Protein AF-A0A9D8HXZ3-F1 (afdb_monomer)

Radius of gyration: 21.71 Å; Cα contacts (8 Å, |Δi|>4): 459; chains: 1; bounding box: 51×59×45 Å

pLDDT: mean 90.47, std 12.59, range [34.34, 98.69]

Secondary structure (DSSP, 8-state):
----GGGTT-EEEETTTEEEEEEEEETTEEEEE-GGGTTSTT-SEEEEETT-TTEEE-S----TTTTTS--SS----------GGG-S--HHHHHHHHHHH-TTGGG-TTTS-HHHHHHHHHHHHHHHHHTTTHHHHHHHTT-HHHHHHHHHHHHHH-SSS-HHHHHHHHHHHTT--HHHHHHHHHHHHHHHS-SHHHHHHHHHHHHTS-GGGS---SHHHHHHHHHHH-TTT-----HHHHHHHHHHTT------SS--HHHHHHHHHHHHHHHHHHGGGT--SHHHHHHHHHHGGG--

Nearest PDB structures (foldseek):
  7egt-assembly2_B  TM=9.170E-01  e=1.028E-01  Thermus thermophilus
  6xz3-assembly1_A-2  TM=2.805E-01  e=7.129E+00  Homo sapiens
  6m97-assembly1_A  TM=2.750E-01  e=7.490E+00  Salmo salar

Mean predicted aligned error: 12.03 Å

Structure (mmCIF, N/CA/C/O backbone):
data_AF-A0A9D8HXZ3-F1
#
_entry.id   AF-A0A9D8HXZ3-F1
#
loop_
_atom_site.group_PDB
_atom_site.id
_atom_site.type_symbol
_atom_site.label_atom_id
_atom_site.label_alt_id
_atom_site.label_comp_id
_atom_site.label_asym_id
_atom_site.label_entity_id
_atom_site.label_seq_id
_atom_site.pdbx_PDB_ins_code
_atom_site.Cartn_x
_atom_site.Cartn_y
_atom_site.Cartn_z
_atom_site.occupancy
_atom_site.B_iso_or_equiv
_atom_site.auth_seq_id
_atom_site.auth_comp_id
_atom_site.auth_asym_id
_atom_site.auth_atom_id
_atom_site.pdbx_PDB_model_num
ATOM 1 N N . MET A 1 1 ? -28.459 20.705 16.496 1.00 85.94 1 MET A N 1
ATOM 2 C CA . MET A 1 1 ? -28.605 21.466 15.231 1.00 85.94 1 MET A CA 1
ATOM 3 C C . MET A 1 1 ? -28.376 20.494 14.087 1.00 85.94 1 MET A C 1
ATOM 5 O O . MET A 1 1 ? -27.678 19.524 14.327 1.00 85.94 1 MET A O 1
ATOM 9 N N . VAL A 1 2 ? -28.922 20.735 12.892 1.00 91.38 2 VAL A N 1
ATOM 10 C CA . VAL A 1 2 ? -28.517 20.015 11.672 1.00 91.38 2 VAL A CA 1
ATOM 11 C C . VAL A 1 2 ? -27.966 21.040 10.684 1.00 91.38 2 VAL A C 1
ATOM 13 O O . VAL A 1 2 ? -28.619 22.056 10.443 1.00 91.38 2 VAL A O 1
ATOM 16 N N . LEU A 1 3 ? -26.757 20.808 10.179 1.00 91.06 3 LEU A N 1
ATOM 17 C CA . LEU A 1 3 ? -26.154 21.584 9.098 1.00 91.06 3 LEU A CA 1
ATOM 18 C C . LEU A 1 3 ? -26.675 21.084 7.745 1.00 91.06 3 LEU A C 1
ATOM 20 O O . LEU A 1 3 ? -26.818 19.886 7.526 1.00 91.06 3 LEU A O 1
ATOM 24 N N . THR A 1 4 ? -26.951 22.009 6.834 1.00 90.94 4 THR A N 1
ATOM 25 C CA . THR A 1 4 ? -27.467 21.744 5.483 1.00 90.94 4 THR A CA 1
ATOM 26 C C . THR A 1 4 ? -26.497 22.289 4.432 1.00 90.94 4 THR A C 1
ATOM 28 O O . THR A 1 4 ? -25.708 23.165 4.764 1.00 90.94 4 THR A O 1
ATOM 31 N N . PRO A 1 5 ? -26.544 21.880 3.151 1.00 86.75 5 PRO A N 1
ATOM 32 C CA . PRO A 1 5 ? -25.645 22.426 2.123 1.00 86.75 5 PRO A CA 1
ATOM 33 C C . PRO A 1 5 ? -25.636 23.965 2.000 1.00 86.75 5 PRO A C 1
ATOM 35 O O . PRO A 1 5 ? -24.627 24.536 1.595 1.00 86.75 5 PRO A O 1
ATOM 38 N N . ASN A 1 6 ? -26.715 24.644 2.410 1.00 90.50 6 ASN A N 1
ATOM 39 C CA . ASN A 1 6 ? -26.807 26.110 2.461 1.00 90.50 6 ASN A CA 1
ATOM 40 C C . ASN A 1 6 ? -26.013 26.745 3.622 1.00 90.50 6 ASN A C 1
ATOM 42 O O . ASN A 1 6 ? -25.845 27.959 3.654 1.00 90.50 6 ASN A O 1
ATOM 46 N N . ASP A 1 7 ? -25.538 25.940 4.574 1.00 92.81 7 ASP A N 1
ATOM 47 C CA . ASP A 1 7 ? -24.720 26.356 5.715 1.00 92.81 7 ASP A CA 1
ATOM 48 C C . ASP A 1 7 ? -23.210 26.312 5.412 1.00 92.81 7 ASP A C 1
ATOM 50 O O . ASP A 1 7 ? -22.389 26.547 6.297 1.00 92.81 7 ASP A O 1
ATOM 54 N N . VAL A 1 8 ? -22.799 26.025 4.173 1.00 92.50 8 VAL A N 1
ATOM 55 C CA . VAL A 1 8 ? -21.390 26.149 3.778 1.00 92.50 8 VAL A CA 1
ATOM 56 C C . VAL A 1 8 ? -20.947 27.613 3.885 1.00 92.50 8 VAL A C 1
ATOM 58 O O . VAL A 1 8 ? -21.572 28.518 3.342 1.00 92.50 8 VAL A O 1
ATOM 61 N N . GLY A 1 9 ? -19.844 27.836 4.595 1.00 90.81 9 GLY A N 1
ATOM 62 C CA . GLY A 1 9 ? -19.257 29.143 4.870 1.00 90.81 9 GLY A CA 1
ATOM 63 C C . GLY A 1 9 ? -19.718 29.826 6.155 1.00 90.81 9 GLY A C 1
ATOM 64 O O . GLY A 1 9 ? -19.074 30.800 6.542 1.00 90.81 9 GLY A O 1
ATOM 65 N N . ILE A 1 10 ? -20.747 29.318 6.848 1.00 95.75 10 ILE A N 1
ATOM 66 C CA . ILE A 1 10 ? -21.180 29.904 8.127 1.00 95.75 10 ILE A CA 1
ATOM 67 C C . ILE A 1 10 ? -20.175 29.620 9.247 1.00 95.75 10 ILE A C 1
ATOM 69 O O . ILE A 1 10 ? -19.439 28.626 9.223 1.00 95.75 10 ILE A O 1
ATOM 73 N N . LEU A 1 11 ? -20.206 30.462 10.279 1.00 97.12 11 LEU A N 1
ATOM 74 C CA . LEU A 1 11 ? -19.475 30.252 11.521 1.00 97.12 11 LEU A CA 1
ATOM 75 C C . LEU A 1 11 ? -20.323 29.455 12.523 1.00 97.12 11 LEU A C 1
ATOM 77 O O . LEU A 1 11 ? -21.501 29.744 12.762 1.00 97.12 11 LEU A O 1
ATOM 81 N N . VAL A 1 12 ? -19.706 28.450 13.134 1.00 97.06 12 VAL A N 1
ATOM 82 C CA . VAL A 1 12 ? -20.270 27.591 14.181 1.00 97.06 12 VAL A CA 1
ATOM 83 C C . VAL A 1 12 ? -19.409 27.663 15.434 1.00 97.06 12 VAL A C 1
ATOM 85 O O . VAL A 1 12 ? -18.212 27.920 15.348 1.00 97.06 12 VAL A O 1
ATOM 88 N N . GLU A 1 13 ? -19.996 27.400 16.595 1.00 97.00 13 GLU A N 1
ATOM 89 C CA . GLU A 1 13 ? -19.258 27.200 17.843 1.00 97.00 13 GLU A CA 1
ATOM 90 C C . GLU A 1 13 ? -19.233 25.706 18.186 1.00 97.00 13 GLU A C 1
ATOM 92 O O . GLU A 1 13 ? -20.262 25.028 18.126 1.00 97.00 13 GLU A O 1
ATOM 97 N N . HIS A 1 14 ? -18.061 25.194 18.565 1.00 96.19 14 HIS A N 1
ATOM 98 C CA . HIS A 1 14 ? -17.887 23.869 19.151 1.00 96.19 14 HIS A CA 1
ATOM 99 C C . HIS A 1 14 ? -17.539 23.991 20.634 1.00 96.19 14 HIS A C 1
ATOM 101 O O . HIS A 1 14 ? -16.634 24.735 21.011 1.00 96.19 14 HIS A O 1
ATOM 107 N N . THR A 1 15 ? -18.153 23.156 21.475 1.00 93.75 15 THR A N 1
ATOM 108 C CA . THR A 1 15 ? -17.953 23.101 22.944 1.00 93.75 15 THR A CA 1
ATOM 109 C C . THR A 1 15 ? -16.510 22.898 23.447 1.00 93.75 15 THR A C 1
ATOM 111 O O . THR A 1 15 ? -16.279 22.934 24.651 1.00 93.75 15 THR A O 1
ATOM 114 N N . VAL A 1 16 ? -15.539 22.662 22.556 1.00 92.88 16 VAL A N 1
ATOM 115 C CA . VAL A 1 16 ? -14.134 22.352 22.887 1.00 92.88 16 VAL A CA 1
ATOM 116 C C . VAL A 1 16 ? -13.189 23.098 21.946 1.00 92.88 16 VAL A C 1
ATOM 118 O O . VAL A 1 16 ? -12.257 23.759 22.395 1.00 92.88 16 VAL A O 1
ATOM 121 N N . TRP A 1 17 ? -13.445 23.031 20.636 1.00 92.88 17 TRP A N 1
ATOM 122 C CA . TRP A 1 17 ? -12.603 23.651 19.602 1.00 92.88 17 TRP A CA 1
ATOM 123 C C . TRP A 1 17 ? -12.996 25.096 19.264 1.00 92.88 17 TRP A C 1
ATOM 125 O O . TRP A 1 17 ? -12.474 25.667 18.311 1.00 92.88 17 TRP A O 1
ATOM 135 N N . LYS A 1 18 ? -13.877 25.702 20.074 1.00 94.06 18 LYS A N 1
ATOM 136 C CA . LYS A 1 18 ? -14.353 27.084 19.926 1.00 94.06 18 LYS A CA 1
ATOM 137 C C . LYS A 1 18 ? -14.964 27.309 18.535 1.00 94.06 18 LYS A C 1
ATOM 139 O O . LYS A 1 18 ? -15.555 26.390 17.963 1.00 94.06 18 LYS A O 1
ATOM 144 N N . ARG A 1 19 ? -14.849 28.528 18.011 1.00 96.50 19 ARG A N 1
ATOM 145 C CA . ARG A 1 19 ? -15.381 28.915 16.711 1.00 96.50 19 ARG A CA 1
ATOM 146 C C . ARG A 1 19 ? -14.683 28.192 15.566 1.00 96.50 19 ARG A C 1
ATOM 148 O O . ARG A 1 19 ? -13.460 28.058 15.551 1.00 96.50 19 ARG A O 1
ATOM 155 N N . GLY A 1 20 ? -15.466 27.793 14.573 1.00 96.19 20 GLY A N 1
ATOM 156 C CA . GLY A 1 20 ? -14.966 27.311 13.297 1.00 96.19 20 GLY A CA 1
ATOM 157 C C . GLY A 1 20 ? -15.862 27.710 12.131 1.00 96.19 20 GLY A C 1
ATOM 158 O O . GLY A 1 20 ? -17.006 28.113 12.328 1.00 96.19 20 GLY A O 1
ATOM 159 N N . LYS A 1 21 ? -15.340 27.592 10.910 1.00 97.06 21 LYS A N 1
ATOM 160 C CA . LYS A 1 21 ? -16.069 27.855 9.661 1.00 97.06 21 LYS A CA 1
ATOM 161 C C . LYS A 1 21 ? -16.411 26.549 8.967 1.00 97.06 21 LYS A C 1
ATOM 163 O O . LYS A 1 21 ? -15.539 25.696 8.795 1.00 97.06 21 LYS A O 1
ATOM 168 N N . VAL A 1 22 ? -17.664 26.391 8.557 1.00 95.62 22 VAL A N 1
ATOM 169 C CA . VAL A 1 22 ? -18.101 25.252 7.745 1.00 95.62 22 VAL A CA 1
ATOM 170 C C . VAL A 1 22 ? -17.483 25.384 6.352 1.00 95.62 22 VAL A C 1
ATOM 172 O O . VAL A 1 22 ? -17.720 26.366 5.657 1.00 95.62 22 VAL A O 1
ATOM 175 N N . ILE A 1 23 ? -16.677 24.408 5.943 1.00 93.81 23 ILE A N 1
ATOM 176 C CA . ILE A 1 23 ? -15.948 24.425 4.666 1.00 93.81 23 ILE A CA 1
ATOM 177 C C . ILE A 1 23 ? -16.730 23.688 3.587 1.00 93.81 23 ILE A C 1
ATOM 179 O O . ILE A 1 23 ? -16.860 24.178 2.471 1.00 93.81 23 ILE A O 1
ATOM 183 N N . GLU A 1 24 ? -17.269 22.522 3.927 1.00 92.31 24 GLU A N 1
ATOM 184 C CA . GLU A 1 24 ? -17.958 21.631 2.999 1.00 92.31 24 GLU A CA 1
ATOM 185 C C . GLU A 1 24 ? -18.975 20.784 3.771 1.00 92.31 24 GLU A C 1
ATOM 187 O O . GLU A 1 24 ? -18.722 20.412 4.919 1.00 92.31 24 GLU A O 1
ATOM 192 N N . ILE A 1 25 ? -20.115 20.467 3.154 1.00 88.50 25 ILE A N 1
ATOM 193 C CA . ILE A 1 25 ? -21.109 19.537 3.703 1.00 88.50 25 ILE A CA 1
ATOM 194 C C . ILE A 1 25 ? -21.394 18.461 2.657 1.00 88.50 25 ILE A C 1
ATOM 196 O O . ILE A 1 25 ? -21.894 18.741 1.570 1.00 88.50 25 ILE A O 1
ATOM 200 N N . LEU A 1 26 ? -21.073 17.222 3.019 1.00 80.81 26 LEU A N 1
ATOM 201 C CA . LEU A 1 26 ? -21.335 15.998 2.273 1.00 80.81 26 LEU A CA 1
ATOM 202 C C . LEU A 1 26 ? -22.051 15.044 3.231 1.00 80.81 26 LEU A C 1
ATOM 204 O O . LEU A 1 26 ? -21.405 14.312 3.989 1.00 80.81 26 LEU A O 1
ATOM 208 N N . SER A 1 27 ? -23.386 15.104 3.231 1.00 79.38 27 SER A N 1
ATOM 209 C CA . SER A 1 27 ? -24.233 14.382 4.189 1.00 79.38 27 SER A CA 1
ATOM 210 C C . SER A 1 27 ? -23.843 12.895 4.291 1.00 79.38 27 SER A C 1
ATOM 212 O O . SER A 1 27 ? -23.619 12.245 3.262 1.00 79.38 27 SER A O 1
ATOM 214 N N . PRO A 1 28 ? -23.697 12.341 5.513 1.00 88.81 28 PRO A N 1
ATOM 215 C CA . PRO A 1 28 ? -24.114 12.910 6.802 1.00 88.81 28 PRO A CA 1
ATOM 216 C C . PRO A 1 28 ? -23.032 13.738 7.532 1.00 88.81 28 PRO A C 1
ATOM 218 O O . PRO A 1 28 ? -23.060 13.830 8.761 1.00 88.81 28 PRO A O 1
ATOM 221 N N . TYR A 1 29 ? -22.035 14.293 6.829 1.00 91.69 29 TYR A N 1
ATOM 222 C CA . TYR A 1 29 ? -20.876 14.954 7.439 1.00 91.69 29 TYR A CA 1
ATOM 223 C C . TYR A 1 29 ? -20.636 16.392 6.961 1.00 91.69 29 TYR A C 1
ATOM 225 O O . TYR A 1 29 ? -20.811 16.726 5.793 1.00 91.69 29 TYR A O 1
ATOM 233 N N . ALA A 1 30 ? -20.107 17.215 7.866 1.00 92.81 30 ALA A N 1
ATOM 234 C CA . ALA A 1 30 ? -19.544 18.530 7.595 1.00 92.81 30 ALA A CA 1
ATOM 235 C C . ALA A 1 30 ? -18.024 18.522 7.837 1.00 92.81 30 ALA A C 1
ATOM 237 O O . ALA A 1 30 ? -17.548 17.974 8.835 1.00 92.81 30 ALA A O 1
ATOM 238 N N . ILE A 1 31 ? -17.256 19.159 6.953 1.00 93.62 31 ILE A N 1
ATOM 239 C CA . ILE A 1 31 ? -15.855 19.522 7.190 1.00 93.62 31 ILE A CA 1
ATOM 240 C C . ILE A 1 31 ? -15.834 20.956 7.712 1.00 93.62 31 ILE A C 1
ATOM 242 O O . ILE A 1 31 ? -16.353 21.864 7.066 1.00 93.62 31 ILE A O 1
ATOM 246 N N . ILE A 1 32 ? -15.236 21.163 8.883 1.00 94.88 32 ILE A N 1
ATOM 247 C CA . ILE A 1 32 ? -15.244 22.445 9.597 1.00 94.88 32 ILE A CA 1
ATOM 248 C C . ILE A 1 32 ? -13.808 22.809 9.986 1.00 94.88 32 ILE A C 1
ATOM 250 O O . ILE A 1 32 ? -13.076 21.969 10.510 1.00 94.88 32 ILE A O 1
ATOM 254 N N . HIS A 1 33 ? -13.388 24.042 9.704 1.00 94.12 33 HIS A N 1
ATOM 255 C CA . HIS A 1 33 ? -12.072 24.580 10.057 1.00 94.12 33 HIS A CA 1
ATOM 256 C C . HIS A 1 33 ? -12.137 25.285 11.414 1.00 94.12 33 HIS A C 1
ATOM 258 O O . HIS A 1 33 ? -12.881 26.249 11.551 1.00 94.12 33 HIS A O 1
ATOM 264 N N . PHE A 1 34 ? -11.319 24.861 12.378 1.00 94.81 34 PHE A N 1
ATOM 265 C CA . PHE A 1 34 ? -11.190 25.463 13.708 1.00 94.81 34 PHE A CA 1
ATOM 266 C C . PHE A 1 34 ? -9.777 26.048 13.892 1.00 94.81 34 PHE A C 1
ATOM 268 O O . PHE A 1 34 ? -8.813 25.274 13.930 1.00 94.81 34 PHE A O 1
ATOM 275 N N . PRO A 1 35 ? -9.606 27.373 14.063 1.00 91.81 35 PRO A N 1
ATOM 276 C CA . PRO A 1 35 ? -8.279 27.978 14.200 1.00 91.81 35 PRO A CA 1
ATOM 277 C C . PRO A 1 35 ? -7.544 27.516 15.462 1.00 91.81 35 PRO A C 1
ATOM 279 O O . PRO A 1 35 ? -6.329 27.321 15.449 1.00 91.81 35 PRO A O 1
ATOM 282 N N . SER A 1 36 ? -8.279 27.174 16.530 1.00 91.88 36 SER A N 1
ATOM 283 C CA . SER A 1 36 ? -7.697 26.585 17.747 1.00 91.88 36 SER A CA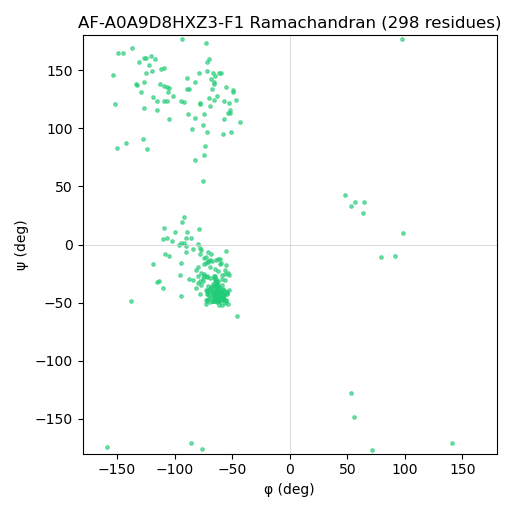 1
ATOM 284 C C . SER A 1 36 ? -6.987 25.242 17.509 1.00 91.88 36 SER A C 1
ATOM 286 O O . SER A 1 36 ? -6.307 24.744 18.404 1.00 91.88 36 SER A O 1
ATOM 288 N N . LEU A 1 37 ? -7.182 24.623 16.340 1.00 89.19 37 LEU A N 1
ATOM 289 C CA . LEU A 1 37 ? -6.568 23.364 15.927 1.00 89.19 37 LEU A CA 1
ATOM 290 C C . LEU A 1 37 ? -5.470 23.557 14.866 1.00 89.19 37 LEU A C 1
ATOM 292 O O . LEU A 1 37 ? -4.925 22.556 14.397 1.00 89.19 37 LEU A O 1
ATOM 296 N N . ALA A 1 38 ? -5.105 24.797 14.512 1.00 83.69 38 ALA A N 1
ATOM 297 C CA . ALA A 1 38 ? -4.065 25.102 13.521 1.00 83.69 38 ALA A CA 1
ATOM 298 C C . ALA A 1 38 ? -2.723 24.418 13.838 1.00 83.69 38 ALA A C 1
ATOM 300 O O . ALA A 1 38 ? -2.123 23.803 12.961 1.00 83.69 38 ALA A O 1
ATOM 301 N N . ASN A 1 39 ? -2.318 24.428 15.113 1.00 79.94 39 ASN A N 1
ATOM 302 C CA . ASN A 1 39 ? -1.104 23.764 15.604 1.00 79.94 39 ASN A CA 1
ATOM 303 C C . ASN A 1 39 ? -1.310 22.277 15.963 1.00 79.94 39 ASN A C 1
ATOM 305 O O . ASN A 1 39 ? -0.410 21.644 16.515 1.00 79.94 39 ASN A O 1
ATOM 309 N N . SER A 1 40 ? -2.490 21.700 15.705 1.00 81.06 40 SER A N 1
ATOM 310 C CA . SER A 1 40 ? -2.730 20.278 15.973 1.00 81.06 40 SER A CA 1
ATOM 311 C C . SER A 1 40 ? -2.111 19.400 14.871 1.00 81.06 40 SER A C 1
ATOM 313 O O . SER A 1 40 ? -2.138 19.791 13.704 1.00 81.06 40 SER A O 1
ATOM 315 N N . PRO A 1 41 ? -1.625 18.177 15.173 1.00 56.81 41 PRO A N 1
ATOM 316 C CA . PRO A 1 41 ? -1.014 17.293 14.166 1.00 56.81 41 PRO A CA 1
ATOM 317 C C . PRO A 1 41 ? -1.930 16.896 12.995 1.00 56.81 41 PRO A C 1
ATOM 319 O O . PRO A 1 41 ? -1.455 16.402 11.977 1.00 56.81 41 PRO A O 1
ATOM 322 N N . GLN A 1 42 ? -3.244 17.086 13.141 1.00 54.31 42 GLN A N 1
ATOM 323 C CA . GLN A 1 42 ? -4.259 16.814 12.116 1.00 54.31 42 GLN A CA 1
ATOM 324 C C . GLN A 1 42 ? -4.616 18.068 11.288 1.00 54.31 42 GLN A C 1
ATOM 326 O O . GLN A 1 42 ? -5.483 18.004 10.419 1.00 54.31 42 GLN A O 1
ATOM 331 N N . GLY A 1 43 ? -3.975 19.212 11.556 1.00 81.50 43 GLY A N 1
ATOM 332 C CA . GLY A 1 43 ? -4.336 20.518 11.003 1.00 81.50 43 GLY A CA 1
ATOM 333 C C . GLY A 1 43 ? -5.639 21.086 11.589 1.00 81.50 43 GLY A C 1
ATOM 334 O O . GLY A 1 43 ? -6.242 20.474 12.476 1.00 81.50 43 GLY A O 1
ATOM 335 N N . PRO A 1 44 ? -6.107 22.249 11.105 1.00 91.00 44 PRO A N 1
ATOM 336 C CA . PRO A 1 44 ? -7.264 22.944 11.675 1.00 91.00 44 PRO A CA 1
ATOM 337 C C . PRO A 1 44 ? -8.628 22.313 11.343 1.00 91.00 44 PRO A C 1
ATOM 339 O O . PRO A 1 44 ? -9.621 22.624 11.994 1.00 91.00 44 PRO A O 1
ATOM 342 N N . GLN A 1 45 ? -8.719 21.441 10.334 1.00 92.75 45 GLN A N 1
ATOM 343 C CA . GLN A 1 45 ? -10.000 20.906 9.856 1.00 92.75 45 GLN A CA 1
ATOM 344 C C . GLN A 1 45 ? -10.437 19.632 10.592 1.00 92.75 45 GLN A C 1
ATOM 346 O O . GLN A 1 45 ? -9.620 18.768 10.917 1.00 92.75 45 GLN A O 1
ATOM 351 N N . ARG A 1 46 ? -11.743 19.479 10.828 1.00 92.19 46 ARG A N 1
ATOM 352 C CA . ARG A 1 46 ? -12.364 18.270 11.394 1.00 92.19 46 ARG A CA 1
ATOM 353 C C . ARG A 1 46 ? -13.597 17.870 10.586 1.00 92.19 46 ARG A C 1
ATOM 355 O O . ARG A 1 46 ? -14.403 18.724 10.232 1.00 92.19 46 ARG A O 1
ATOM 362 N N . LYS A 1 47 ? -13.741 16.566 10.326 1.00 93.50 47 LYS A N 1
ATOM 363 C CA . LYS A 1 47 ? -14.958 15.949 9.777 1.00 93.50 47 LYS A CA 1
ATOM 364 C C . LYS A 1 47 ? -15.863 15.578 10.953 1.00 93.50 47 LYS A C 1
ATOM 366 O O . LYS A 1 47 ? -15.508 14.707 11.743 1.00 93.50 47 LYS A O 1
ATOM 371 N N . LEU A 1 48 ? -17.002 16.246 11.077 1.00 90.94 48 LEU A N 1
ATOM 372 C CA . LEU A 1 48 ? -18.031 15.992 12.090 1.00 90.94 48 LEU A CA 1
ATOM 373 C C . LEU A 1 48 ? -19.324 15.556 11.407 1.00 90.94 48 LEU A C 1
ATOM 375 O O . LEU A 1 48 ? -19.502 15.815 10.219 1.00 90.94 48 LEU A O 1
ATOM 379 N N . ARG A 1 49 ? -20.234 14.892 12.127 1.00 92.75 49 ARG A N 1
ATOM 380 C CA . ARG A 1 49 ? -21.588 14.683 11.595 1.00 92.75 49 ARG A CA 1
ATOM 381 C C . ARG A 1 49 ? -22.313 16.025 11.481 1.00 92.75 49 ARG A C 1
ATOM 383 O O . ARG A 1 49 ? -22.106 16.910 12.308 1.00 92.75 49 ARG A O 1
ATOM 390 N N . GLU A 1 50 ? -23.179 16.162 10.487 1.00 92.56 50 GLU A N 1
ATOM 391 C CA . GLU A 1 50 ? -23.979 17.377 10.283 1.00 92.56 50 GLU A CA 1
ATOM 392 C C . GLU A 1 50 ? -24.982 17.641 11.421 1.00 92.56 50 GLU A C 1
ATOM 394 O O . GLU A 1 50 ? -25.379 18.784 11.637 1.00 92.56 50 GLU A O 1
ATOM 399 N N . ASP A 1 51 ? -25.327 16.605 12.192 1.00 92.88 51 ASP A N 1
ATOM 400 C CA . ASP A 1 51 ? -26.190 16.636 13.378 1.00 92.88 51 ASP A CA 1
ATOM 401 C C . ASP A 1 51 ? -25.427 16.647 14.724 1.00 92.88 51 ASP A C 1
ATOM 403 O O . ASP A 1 51 ? -26.033 16.459 15.783 1.00 92.88 51 ASP A O 1
ATOM 407 N N . ALA A 1 52 ? -24.103 16.856 14.710 1.00 91.69 52 ALA A N 1
ATOM 408 C CA . ALA A 1 52 ? -23.256 16.708 15.895 1.00 91.69 52 ALA A CA 1
ATOM 409 C C . ALA A 1 52 ? -23.713 17.613 17.069 1.00 91.69 52 ALA A C 1
ATOM 411 O O . ALA A 1 52 ? -23.766 18.839 16.923 1.00 91.69 52 AL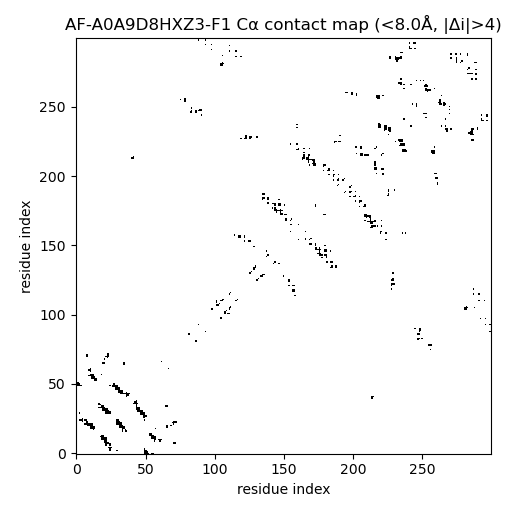A A O 1
ATOM 412 N N . PRO A 1 53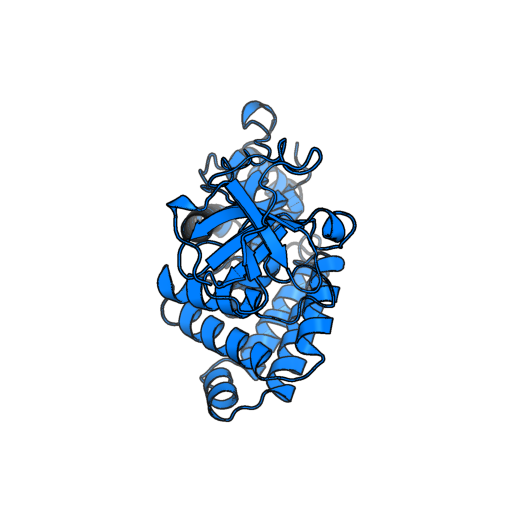 ? -24.002 17.052 18.264 1.00 92.69 53 PRO A N 1
ATOM 413 C CA . PRO A 1 53 ? -24.586 17.802 19.382 1.00 92.69 53 PRO A CA 1
ATOM 414 C C . PRO A 1 53 ? -23.627 18.824 20.006 1.00 92.69 53 PRO A C 1
ATOM 416 O O . PRO A 1 53 ? -24.059 19.681 20.771 1.00 92.69 53 PRO A O 1
ATOM 419 N N . GLN A 1 54 ? -22.332 18.753 19.685 1.00 93.75 54 GLN A N 1
ATOM 420 C CA . GLN A 1 54 ? -21.319 19.711 20.124 1.00 93.75 54 GLN A CA 1
ATOM 421 C C . GLN A 1 54 ? -21.336 21.024 19.323 1.00 93.75 54 GLN A C 1
ATOM 423 O O . GLN A 1 54 ? -20.600 21.937 19.695 1.00 93.75 54 GLN A O 1
ATOM 428 N N . LEU A 1 55 ? -22.123 21.114 18.238 1.00 95.06 55 LEU A N 1
ATOM 429 C CA . LEU A 1 55 ? -22.164 22.256 17.321 1.00 95.06 55 LEU A CA 1
ATOM 430 C C . LEU A 1 55 ? -23.432 23.110 17.473 1.00 95.06 55 LEU A C 1
ATOM 432 O O . LEU A 1 55 ? -24.562 22.610 17.446 1.00 95.06 55 LEU A O 1
ATOM 436 N N . THR A 1 56 ? -23.241 24.427 17.486 1.00 96.19 56 THR A N 1
ATOM 437 C CA . THR A 1 56 ? -24.298 25.444 17.339 1.00 96.19 56 THR A CA 1
ATOM 438 C C . THR A 1 56 ? -23.897 26.480 16.281 1.00 96.19 56 THR A C 1
ATOM 440 O O . THR A 1 56 ? -22.709 26.645 16.004 1.00 96.19 56 THR A O 1
ATOM 443 N N . LYS A 1 57 ? -24.853 27.191 15.657 1.00 94.94 57 LYS A N 1
ATOM 444 C CA . LYS A 1 57 ? -24.507 28.357 14.815 1.00 94.94 57 LYS A CA 1
ATOM 445 C C . LYS A 1 57 ? -23.958 29.449 15.726 1.00 94.94 57 LYS A C 1
ATOM 447 O O . LYS A 1 57 ? -24.562 29.722 16.764 1.00 94.94 57 LYS A O 1
ATOM 452 N N . SER A 1 58 ? -22.847 30.074 15.345 1.00 93.19 58 SER A N 1
ATOM 453 C CA . SER A 1 58 ? -22.349 31.227 16.092 1.00 93.19 58 SER A CA 1
ATOM 454 C C . SER A 1 58 ? -23.307 32.406 15.918 1.00 93.19 58 SER A C 1
ATOM 456 O O . SER A 1 58 ? -23.856 32.619 14.834 1.00 93.19 58 SER A O 1
ATOM 458 N N . SER A 1 59 ? -23.506 33.193 16.973 1.00 90.75 59 SER A N 1
ATOM 459 C CA . SER A 1 59 ? -24.258 34.451 16.893 1.00 90.75 59 SER A CA 1
ATOM 460 C C . SER A 1 59 ? -23.500 35.540 16.126 1.00 90.75 59 SER A C 1
ATOM 462 O O . SER A 1 59 ? -24.104 36.532 15.724 1.00 90.75 59 SER A O 1
ATOM 464 N N . VAL A 1 60 ? -22.196 35.349 15.894 1.00 91.25 60 VAL A N 1
ATOM 465 C CA . VAL A 1 60 ? -21.334 36.243 15.117 1.00 91.25 60 VAL A CA 1
ATOM 466 C C . VAL A 1 60 ? -20.858 35.495 13.870 1.00 91.25 60 VAL A C 1
ATOM 468 O O . VAL A 1 60 ? -20.279 34.419 13.975 1.00 91.25 60 VAL A O 1
ATOM 471 N N . GLN A 1 61 ? -21.128 36.052 12.688 1.00 94.88 61 GLN A N 1
ATOM 472 C CA . GLN A 1 61 ? -20.886 35.410 11.383 1.00 94.88 61 GLN A CA 1
ATOM 473 C C . GLN A 1 61 ? -19.731 36.039 10.581 1.00 94.88 61 GLN A C 1
ATOM 475 O O . GLN A 1 61 ? -19.589 35.767 9.395 1.00 94.88 61 GLN A O 1
ATOM 480 N N . SER A 1 62 ? -18.907 36.865 11.229 1.00 88.06 62 SER A N 1
ATOM 481 C CA . SER A 1 62 ? -17.628 37.354 10.704 1.00 88.06 62 SER A CA 1
ATOM 482 C C . SER A 1 62 ? -16.568 37.209 11.788 1.00 88.06 62 SER A C 1
ATOM 484 O O . SER A 1 62 ? -16.830 37.443 12.971 1.00 88.06 62 SER A O 1
ATOM 486 N N . ASP A 1 63 ? -15.386 36.768 11.384 1.00 88.31 63 ASP A N 1
ATOM 487 C CA . ASP A 1 63 ? -14.231 36.574 12.248 1.00 88.31 63 ASP A CA 1
ATOM 488 C C . ASP A 1 63 ? -12.960 36.755 11.399 1.00 88.31 63 ASP A C 1
ATOM 490 O O . ASP A 1 63 ? -12.790 36.017 10.427 1.00 88.31 63 ASP A O 1
ATOM 494 N N . PRO A 1 64 ? -12.058 37.707 11.716 1.00 86.31 64 PRO A N 1
ATOM 495 C CA . PRO A 1 64 ? -10.942 38.061 10.834 1.00 86.31 64 PRO A CA 1
ATOM 496 C C . PRO A 1 64 ? -10.010 36.905 10.444 1.00 86.31 64 PRO A C 1
ATOM 498 O O . PRO A 1 64 ? -9.374 36.975 9.393 1.00 86.31 64 PRO A O 1
ATOM 501 N N . GLU A 1 65 ? -9.915 35.850 11.261 1.00 85.75 65 GLU A N 1
ATOM 502 C CA . GLU A 1 65 ? -9.092 34.672 10.960 1.00 85.75 65 GLU A CA 1
ATOM 503 C C . GLU A 1 65 ? -9.830 33.671 10.052 1.00 85.75 65 GLU A C 1
ATOM 505 O O . GLU A 1 65 ? -9.212 32.990 9.232 1.00 85.75 65 GLU A O 1
ATOM 510 N N . LEU A 1 66 ? -11.162 33.605 10.148 1.00 87.50 66 LEU A N 1
ATOM 511 C CA . LEU A 1 66 ? -12.002 32.679 9.382 1.00 87.50 66 LEU A CA 1
ATOM 512 C C . LEU A 1 66 ? -12.576 33.283 8.096 1.00 87.50 66 LEU A C 1
ATOM 514 O O . LEU A 1 66 ? -12.833 32.544 7.143 1.00 87.50 66 LEU A O 1
ATOM 518 N N . ASP A 1 67 ? -12.754 34.599 8.013 1.00 85.88 67 ASP A N 1
ATOM 519 C CA . ASP A 1 67 ? -13.342 35.269 6.848 1.00 85.88 67 ASP A CA 1
ATOM 520 C C . ASP A 1 67 ? -12.530 34.969 5.575 1.00 85.88 67 ASP A C 1
ATOM 522 O O . ASP A 1 67 ? -13.111 34.641 4.538 1.00 85.88 67 ASP A O 1
ATOM 526 N N . GLY A 1 68 ? -11.196 34.918 5.691 1.00 79.56 68 GLY A N 1
ATOM 527 C CA . GLY A 1 68 ? -10.268 34.549 4.614 1.00 79.56 68 GLY A CA 1
ATOM 528 C C . GLY A 1 68 ? -10.149 33.050 4.289 1.00 79.56 68 GLY A C 1
ATOM 529 O O . GLY A 1 68 ? -9.447 32.697 3.342 1.00 79.56 68 GLY A O 1
ATOM 530 N N . VAL A 1 69 ? -10.801 32.147 5.031 1.00 83.62 69 VAL A N 1
ATOM 531 C CA . VAL A 1 69 ? -10.736 30.697 4.762 1.00 83.62 69 VAL A CA 1
ATOM 532 C C . VAL A 1 69 ? -11.653 30.330 3.586 1.00 83.62 69 VAL A C 1
ATOM 534 O O . VAL A 1 69 ? -12.862 30.574 3.646 1.00 83.62 69 VAL A O 1
ATOM 537 N N . GLU A 1 70 ? -11.085 29.733 2.528 1.00 83.38 70 GLU A N 1
ATOM 538 C CA . GLU A 1 70 ? -11.828 29.254 1.348 1.00 83.38 70 GLU A CA 1
ATOM 539 C C . GLU A 1 70 ? -12.881 28.188 1.715 1.00 83.38 70 GLU A C 1
ATOM 541 O O . GLU A 1 70 ? -12.682 27.379 2.623 1.00 83.38 70 GLU A O 1
ATOM 546 N N . VAL A 1 71 ? -13.995 28.177 0.976 1.00 84.94 71 VAL A N 1
ATOM 547 C CA . VAL A 1 71 ? -15.152 27.287 1.181 1.00 84.94 71 VAL A CA 1
ATOM 548 C C . VAL A 1 71 ? -15.510 26.541 -0.106 1.00 84.94 71 VAL A C 1
ATOM 550 O O . VAL A 1 71 ? -15.160 26.976 -1.205 1.00 84.94 71 VAL A O 1
ATOM 553 N N . GLY A 1 72 ? -16.246 25.441 0.034 1.00 75.50 72 GLY A N 1
ATOM 554 C CA . GLY A 1 72 ? -16.568 24.504 -1.039 1.00 75.50 72 GLY A CA 1
ATOM 555 C C . GLY A 1 72 ? -15.641 23.282 -1.051 1.00 75.50 72 GLY A C 1
ATOM 556 O O . GLY A 1 72 ? -14.709 23.204 -0.243 1.00 75.50 72 GLY A O 1
ATOM 557 N N . PRO A 1 73 ? -15.881 22.320 -1.964 1.00 60.69 73 PRO A N 1
ATOM 558 C CA . PRO A 1 73 ? -14.999 21.174 -2.133 1.00 60.69 73 PRO A CA 1
ATOM 559 C C . PRO A 1 73 ? -13.586 21.674 -2.402 1.00 60.69 73 PRO A C 1
ATOM 561 O O . PRO A 1 73 ? -13.385 22.580 -3.220 1.00 60.69 73 PRO A O 1
ATOM 564 N N . ALA A 1 74 ? -12.601 21.071 -1.737 1.00 52.50 74 ALA A N 1
ATOM 565 C CA . ALA A 1 74 ? -11.209 21.374 -2.017 1.00 52.50 74 ALA A CA 1
ATOM 566 C C . ALA A 1 74 ? -10.978 21.191 -3.523 1.00 52.50 74 ALA A C 1
ATOM 568 O O . ALA A 1 74 ? -11.053 20.067 -4.027 1.00 52.50 74 ALA A O 1
ATOM 569 N N . LYS A 1 75 ? -10.696 22.291 -4.248 1.00 44.91 75 LYS A N 1
ATOM 570 C CA . LYS A 1 75 ? -10.191 22.207 -5.627 1.00 44.91 75 LYS A CA 1
ATOM 571 C C . LYS A 1 75 ? -9.088 21.162 -5.575 1.00 44.91 75 LYS A C 1
ATOM 573 O O . LYS A 1 75 ? -8.205 21.343 -4.727 1.00 44.91 75 LYS A O 1
ATOM 578 N N . PRO A 1 76 ? -9.132 20.091 -6.395 1.00 37.44 76 PRO A N 1
ATOM 579 C CA . PRO A 1 76 ? -8.167 19.015 -6.282 1.00 37.44 76 PRO A CA 1
ATOM 580 C C . PRO A 1 76 ? -6.804 19.677 -6.312 1.00 37.44 76 PRO A C 1
ATOM 582 O O . PRO A 1 76 ? -6.458 20.330 -7.307 1.00 37.44 76 PRO A O 1
ATOM 585 N N . LYS A 1 77 ? -6.077 19.604 -5.182 1.00 36.69 77 LYS A N 1
ATOM 586 C CA . LYS A 1 77 ? -4.695 20.071 -5.139 1.00 36.69 77 LYS A CA 1
ATOM 587 C C . LYS A 1 77 ? -4.082 19.353 -6.312 1.00 36.69 77 LYS A C 1
ATOM 589 O O . LYS A 1 77 ? -4.101 18.125 -6.320 1.00 36.69 77 LYS A O 1
ATOM 594 N N . LYS A 1 78 ? -3.637 20.105 -7.326 1.00 34.34 78 LYS A N 1
ATOM 595 C CA . LYS A 1 78 ? -2.895 19.529 -8.440 1.00 34.34 78 LYS A CA 1
ATOM 596 C C . LYS A 1 78 ? -1.695 18.883 -7.770 1.00 34.34 78 LYS A C 1
ATOM 598 O O . LYS A 1 78 ? -0.743 19.589 -7.441 1.00 34.34 78 LYS A O 1
ATOM 603 N N . GLY A 1 79 ? -1.808 17.581 -7.480 1.00 37.38 79 GLY A N 1
ATOM 604 C CA . GLY A 1 79 ? -0.726 16.777 -6.941 1.00 37.38 79 GLY A CA 1
ATOM 605 C C . GLY A 1 79 ? 0.446 17.076 -7.840 1.00 37.38 79 GLY A C 1
ATOM 606 O O . GLY A 1 79 ? 0.223 17.182 -9.050 1.00 37.38 79 GLY A O 1
ATOM 607 N N . SER A 1 80 ? 1.600 17.384 -7.243 1.00 35.69 80 SER A N 1
ATOM 608 C CA . SER A 1 80 ? 2.725 17.976 -7.960 1.00 35.69 80 SER A CA 1
ATOM 609 C C . SER A 1 80 ? 3.006 17.136 -9.195 1.00 35.69 80 SER A C 1
ATOM 611 O O . SER A 1 80 ? 3.648 16.090 -9.112 1.00 35.69 80 SER A O 1
ATOM 613 N N . LYS A 1 81 ? 2.468 17.575 -10.340 1.00 40.38 81 LYS A N 1
ATOM 614 C CA . LYS A 1 81 ? 2.715 16.950 -11.622 1.00 40.38 81 LYS A CA 1
ATOM 615 C C . LYS A 1 81 ? 4.128 17.387 -11.928 1.00 40.38 81 LYS A C 1
ATOM 617 O O . LYS A 1 81 ? 4.313 18.401 -12.601 1.00 40.38 81 LYS A O 1
ATOM 622 N N . ARG A 1 82 ? 5.096 16.629 -11.394 1.00 41.66 82 ARG A N 1
ATOM 623 C CA . ARG A 1 82 ? 6.403 16.431 -12.015 1.00 41.66 82 ARG A CA 1
ATOM 624 C C . ARG A 1 82 ? 6.046 16.213 -13.474 1.00 41.66 82 ARG A C 1
ATOM 626 O O . ARG A 1 82 ? 5.322 15.261 -13.786 1.00 41.66 82 ARG A O 1
ATOM 633 N N . LYS A 1 83 ? 6.291 17.222 -14.312 1.00 42.62 83 LYS A N 1
ATOM 634 C CA . LYS A 1 83 ? 5.725 17.181 -15.657 1.00 42.62 83 LYS A CA 1
ATOM 635 C C . LYS A 1 83 ? 6.399 15.989 -16.318 1.00 42.62 83 LYS A C 1
ATOM 637 O O . LYS A 1 83 ? 7.573 15.748 -16.070 1.00 42.62 83 LYS A O 1
ATOM 642 N N . VAL A 1 84 ? 5.691 15.267 -17.182 1.00 47.75 84 VAL A N 1
ATOM 643 C CA . VAL A 1 84 ? 6.314 14.189 -17.980 1.00 47.75 84 VAL A CA 1
ATOM 644 C C . VAL A 1 84 ? 7.562 14.719 -18.717 1.00 47.75 84 VAL A C 1
ATOM 646 O O . VAL A 1 84 ? 8.521 13.996 -18.926 1.00 47.75 84 VAL A O 1
ATOM 649 N N . LYS A 1 85 ? 7.587 16.033 -18.986 1.00 43.41 85 LYS A N 1
ATOM 650 C CA . LYS A 1 85 ? 8.710 16.818 -19.512 1.00 43.41 85 LYS A CA 1
ATOM 651 C C . LYS A 1 85 ? 9.983 16.900 -18.640 1.00 43.41 85 LYS A C 1
ATOM 653 O O . LYS A 1 85 ? 10.984 17.387 -19.150 1.00 43.41 85 LYS A O 1
ATOM 658 N N . ASP A 1 86 ? 9.933 16.490 -17.372 1.00 51.00 86 ASP A N 1
ATOM 659 C CA . ASP A 1 86 ? 11.028 16.602 -16.391 1.00 51.00 86 ASP A CA 1
ATOM 660 C C . ASP A 1 86 ? 11.638 15.228 -16.017 1.00 51.00 86 ASP A C 1
ATOM 662 O O . ASP A 1 86 ? 12.475 15.149 -15.119 1.00 51.00 86 ASP A O 1
ATOM 666 N N . LEU A 1 87 ? 11.199 14.144 -16.668 1.00 59.84 87 LEU A N 1
ATOM 667 C CA . LEU A 1 87 ? 11.799 12.807 -16.593 1.00 59.84 87 LEU A CA 1
ATOM 668 C C . LEU A 1 87 ? 12.524 12.543 -17.910 1.00 59.84 87 LEU A C 1
ATOM 670 O O . LEU A 1 87 ? 11.903 12.634 -18.968 1.00 59.84 87 LEU A O 1
ATOM 674 N N . ALA A 1 88 ? 13.823 12.246 -17.856 1.00 60.22 88 ALA A N 1
ATOM 675 C CA . ALA A 1 88 ? 14.603 11.991 -19.065 1.00 60.22 88 ALA A CA 1
ATOM 676 C C . ALA A 1 88 ? 14.381 10.565 -19.591 1.00 60.22 88 ALA A C 1
ATOM 678 O O . ALA A 1 88 ? 14.497 10.336 -20.790 1.00 60.22 88 ALA A O 1
ATOM 679 N N . ASN A 1 89 ? 14.032 9.637 -18.694 1.00 80.94 89 ASN A N 1
ATOM 680 C CA . ASN A 1 89 ? 13.893 8.212 -18.980 1.00 80.94 89 ASN A CA 1
ATOM 681 C C . ASN A 1 89 ? 12.428 7.747 -18.968 1.00 80.94 89 ASN A C 1
ATOM 683 O O . ASN A 1 89 ? 11.729 7.866 -17.953 1.00 80.94 89 ASN A O 1
ATOM 687 N N . GLY A 1 90 ? 11.984 7.159 -20.079 1.00 90.56 90 GLY A N 1
ATOM 688 C CA . GLY A 1 90 ? 10.707 6.460 -20.191 1.00 90.56 90 GLY A CA 1
ATOM 689 C C . GLY A 1 90 ? 10.733 5.072 -19.541 1.00 90.56 90 GLY A C 1
ATOM 690 O O . GLY A 1 90 ? 11.713 4.650 -18.921 1.00 90.56 90 GLY A O 1
ATOM 691 N N . ILE A 1 91 ? 9.631 4.327 -19.674 1.00 93.62 91 ILE A N 1
ATOM 692 C CA . ILE A 1 91 ? 9.549 2.953 -19.150 1.00 93.62 91 ILE A CA 1
ATOM 693 C C . ILE A 1 91 ? 10.497 1.976 -19.870 1.00 93.62 91 ILE A C 1
ATOM 695 O O . ILE A 1 91 ? 10.951 0.990 -19.283 1.00 93.62 91 ILE A O 1
ATOM 699 N N . ASP A 1 92 ? 10.822 2.251 -21.130 1.00 94.06 92 ASP A N 1
ATOM 700 C CA . ASP A 1 92 ? 11.768 1.478 -21.930 1.00 94.06 92 ASP A CA 1
ATOM 701 C C . ASP A 1 92 ? 13.207 1.652 -21.428 1.00 94.06 92 ASP A C 1
ATOM 703 O O . ASP A 1 92 ? 13.846 0.652 -21.094 1.00 94.06 92 ASP A O 1
ATOM 707 N N . ASP A 1 93 ? 13.656 2.894 -21.226 1.00 93.19 93 ASP A N 1
ATOM 708 C CA . ASP A 1 93 ? 14.967 3.219 -20.645 1.00 93.19 93 ASP A CA 1
ATOM 709 C C . ASP A 1 93 ? 15.118 2.646 -19.225 1.00 93.19 93 ASP A C 1
ATOM 711 O O . ASP A 1 93 ? 16.153 2.079 -18.875 1.00 93.19 93 ASP A O 1
ATOM 715 N N . ALA A 1 94 ? 14.054 2.716 -18.413 1.00 94.50 94 ALA A N 1
ATOM 716 C CA . ALA A 1 94 ? 14.042 2.151 -17.065 1.00 94.50 94 ALA A CA 1
ATOM 717 C C . ALA A 1 94 ? 14.182 0.618 -17.042 1.00 94.50 94 ALA A C 1
ATOM 719 O O . ALA A 1 94 ? 14.772 0.076 -16.105 1.00 94.50 94 ALA A O 1
ATOM 720 N N . VAL A 1 95 ? 13.673 -0.084 -18.061 1.00 96.31 95 VAL A N 1
ATOM 721 C CA . VAL A 1 95 ? 13.876 -1.534 -18.208 1.00 96.31 95 VAL A CA 1
ATOM 722 C C . VAL A 1 95 ? 15.269 -1.858 -18.744 1.00 96.31 95 VAL A C 1
ATOM 724 O O . VAL A 1 95 ? 15.925 -2.730 -18.180 1.00 96.31 95 VAL A O 1
ATOM 727 N N . ALA A 1 96 ? 15.767 -1.122 -19.742 1.00 95.50 96 ALA A N 1
ATOM 728 C CA . ALA A 1 96 ? 17.129 -1.306 -20.245 1.00 95.50 96 ALA A CA 1
ATOM 729 C C . ALA A 1 96 ? 18.178 -1.107 -19.131 1.00 95.50 96 ALA A C 1
ATOM 731 O O . ALA A 1 96 ? 19.079 -1.931 -18.958 1.00 95.50 96 ALA A O 1
ATOM 732 N N . TRP A 1 97 ? 18.010 -0.067 -18.305 1.00 95.31 97 TRP A N 1
ATOM 733 C CA . TRP A 1 97 ? 18.846 0.171 -17.127 1.00 95.31 97 TRP A CA 1
ATOM 734 C C . TRP A 1 97 ? 18.735 -0.947 -16.082 1.00 95.31 97 TRP A C 1
ATOM 736 O O . TRP A 1 97 ? 19.744 -1.337 -15.491 1.00 95.31 97 TRP A O 1
ATOM 746 N N . PHE A 1 98 ? 17.532 -1.480 -15.848 1.00 96.06 98 PHE A N 1
ATOM 747 C CA . PHE A 1 98 ? 17.321 -2.582 -14.909 1.00 96.06 98 PHE A CA 1
ATOM 748 C C . PHE A 1 98 ? 18.039 -3.857 -15.366 1.00 96.06 98 PHE A C 1
ATOM 750 O O . PHE A 1 98 ? 18.757 -4.451 -14.567 1.00 96.06 98 PHE A O 1
ATOM 757 N N . GLU A 1 99 ? 17.926 -4.240 -16.643 1.00 95.88 99 GLU A N 1
ATOM 758 C CA . GLU A 1 99 ? 18.638 -5.406 -17.188 1.00 95.88 99 GLU A CA 1
ATOM 759 C C . GLU A 1 99 ? 20.165 -5.240 -17.147 1.00 95.88 99 GLU A C 1
ATOM 761 O O . GLU A 1 99 ? 20.880 -6.203 -16.876 1.00 95.88 99 GLU A O 1
ATOM 766 N N . GLN A 1 100 ? 20.675 -4.022 -17.360 1.00 95.31 100 GLN A N 1
ATOM 767 C CA . GLN A 1 100 ? 22.106 -3.729 -17.248 1.00 95.31 100 GLN A CA 1
ATOM 768 C C . GLN A 1 100 ? 22.605 -3.763 -15.791 1.00 95.31 100 GLN A C 1
ATOM 770 O O . GLN A 1 100 ? 23.718 -4.219 -15.524 1.00 95.31 100 GLN A O 1
ATOM 775 N N . THR A 1 101 ? 21.801 -3.263 -14.849 1.00 95.12 101 THR A N 1
ATOM 776 C CA . THR A 1 101 ? 22.172 -3.132 -13.428 1.00 95.12 101 THR A CA 1
ATOM 777 C C . THR A 1 101 ? 22.039 -4.457 -12.674 1.00 95.12 101 THR A C 1
ATOM 779 O O . THR A 1 101 ? 22.843 -4.742 -11.782 1.00 95.12 101 THR A O 1
ATOM 782 N N . TYR A 1 102 ? 21.063 -5.279 -13.067 1.00 95.81 102 TYR A N 1
ATOM 783 C CA . TYR A 1 102 ? 20.748 -6.580 -12.484 1.00 95.81 102 TYR A CA 1
ATOM 784 C C . TYR A 1 102 ? 20.779 -7.666 -13.576 1.00 95.81 102 TYR A C 1
ATOM 786 O O . TYR A 1 102 ? 19.725 -8.040 -14.097 1.00 95.81 102 TYR A O 1
ATOM 794 N N . PRO A 1 103 ? 21.959 -8.207 -13.941 1.00 95.06 103 PRO A N 1
ATOM 795 C CA . PRO A 1 103 ? 22.069 -9.277 -14.937 1.00 95.06 103 PRO A CA 1
ATOM 796 C C . PRO A 1 103 ? 21.278 -10.545 -14.575 1.00 95.06 103 PRO A C 1
ATOM 798 O O . PRO A 1 103 ? 20.789 -11.236 -15.468 1.00 95.06 103 PRO A O 1
ATOM 801 N N . GLY A 1 104 ? 21.107 -10.837 -13.278 1.00 95.69 104 GLY A N 1
ATOM 802 C CA . GLY A 1 104 ? 20.224 -11.904 -12.785 1.00 95.69 104 GLY A CA 1
ATOM 803 C C . GLY A 1 104 ? 18.731 -11.542 -12.787 1.00 95.69 104 GLY A C 1
ATOM 804 O O . GLY A 1 104 ? 17.892 -12.378 -12.446 1.00 95.69 104 GLY A O 1
ATOM 805 N N . LYS A 1 105 ? 18.380 -10.308 -13.171 1.00 96.44 105 LYS A N 1
ATOM 806 C CA . LYS A 1 105 ? 17.019 -9.756 -13.225 1.00 96.44 105 LYS A CA 1
ATOM 807 C C . LYS A 1 105 ? 16.309 -9.939 -11.879 1.00 96.44 105 LYS A C 1
ATOM 809 O O . LYS A 1 105 ? 16.869 -9.589 -10.844 1.00 96.44 105 LYS A O 1
ATOM 814 N N . PHE A 1 106 ? 15.110 -10.522 -11.856 1.00 96.25 106 PHE A N 1
ATOM 815 C CA . PHE A 1 106 ? 14.373 -10.779 -10.610 1.00 96.25 106 PHE A CA 1
ATOM 816 C C . PHE A 1 106 ? 14.970 -11.885 -9.719 1.00 96.25 106 PHE A C 1
ATOM 818 O O . PHE A 1 106 ? 14.525 -12.062 -8.587 1.00 96.25 106 PHE A O 1
ATOM 825 N N . ALA A 1 107 ? 16.000 -12.594 -10.192 1.00 94.81 107 ALA A N 1
ATOM 826 C CA . ALA A 1 107 ? 16.798 -13.528 -9.400 1.00 94.81 107 ALA A CA 1
ATOM 827 C C . ALA A 1 107 ? 18.169 -12.952 -8.977 1.00 94.81 107 ALA A C 1
ATOM 829 O O . ALA A 1 107 ? 18.961 -13.670 -8.372 1.00 94.81 107 ALA A O 1
ATOM 830 N N . ASP A 1 108 ? 18.476 -11.686 -9.290 1.00 95.44 108 ASP A N 1
ATOM 831 C CA . ASP A 1 108 ? 19.762 -11.072 -8.949 1.00 95.44 108 ASP A CA 1
ATOM 832 C C . ASP A 1 108 ? 19.890 -10.845 -7.434 1.00 95.44 108 ASP A C 1
ATOM 834 O O . ASP A 1 108 ? 19.052 -10.184 -6.814 1.00 95.44 108 ASP A O 1
ATOM 838 N N . GLU A 1 109 ? 20.966 -11.347 -6.826 1.00 93.25 109 GLU A N 1
ATOM 839 C CA . GLU A 1 109 ? 21.203 -11.218 -5.383 1.00 93.25 109 GLU A CA 1
ATOM 840 C C . GLU A 1 109 ? 21.274 -9.757 -4.910 1.00 93.25 109 GLU A C 1
ATOM 842 O O . GLU A 1 109 ? 20.946 -9.476 -3.757 1.00 93.25 109 GLU A O 1
ATOM 847 N N . LYS A 1 110 ? 21.645 -8.812 -5.790 1.00 90.62 110 LYS A N 1
ATOM 848 C CA . LYS A 1 110 ? 21.655 -7.372 -5.479 1.00 90.62 110 LYS A CA 1
ATOM 849 C C . LYS A 1 110 ? 20.258 -6.753 -5.492 1.00 90.62 110 LYS A C 1
ATOM 851 O O . LYS A 1 110 ? 20.065 -5.702 -4.883 1.00 90.62 110 LYS A O 1
ATOM 856 N N . LEU A 1 111 ? 19.305 -7.350 -6.213 1.00 90.56 111 LEU A N 1
ATOM 857 C CA . LEU A 1 111 ? 17.905 -6.916 -6.224 1.00 90.56 111 LEU A CA 1
ATOM 858 C C . LEU A 1 111 ? 17.149 -7.469 -5.012 1.00 90.56 111 LEU A C 1
ATOM 860 O O . LEU A 1 111 ? 16.297 -6.781 -4.441 1.00 90.56 111 LEU A O 1
ATOM 864 N N . ILE A 1 112 ? 17.471 -8.708 -4.631 1.00 91.06 112 ILE A N 1
ATOM 865 C CA . ILE A 1 112 ? 16.939 -9.400 -3.457 1.00 91.06 112 ILE A CA 1
ATOM 866 C C . ILE A 1 112 ? 17.598 -8.795 -2.206 1.00 91.06 112 ILE A C 1
ATOM 868 O O . ILE A 1 112 ? 18.510 -9.362 -1.602 1.00 91.06 112 ILE A O 1
ATOM 872 N N . ASP A 1 113 ? 17.128 -7.614 -1.812 1.00 87.25 113 ASP A N 1
ATOM 873 C CA . ASP A 1 113 ? 17.541 -6.902 -0.603 1.00 87.25 113 ASP A CA 1
ATOM 874 C C . ASP A 1 113 ? 16.745 -7.356 0.642 1.00 87.25 113 ASP A C 1
ATOM 876 O O . ASP A 1 113 ? 16.044 -8.376 0.640 1.00 87.25 113 ASP A O 1
ATOM 880 N N . ALA A 1 114 ? 16.911 -6.647 1.761 1.00 80.31 114 ALA A N 1
ATOM 881 C CA . ALA A 1 114 ? 16.165 -6.937 2.984 1.00 80.31 114 ALA A CA 1
ATOM 882 C C . ALA A 1 114 ? 14.666 -6.612 2.842 1.00 80.31 114 ALA A C 1
ATOM 884 O O . ALA A 1 114 ? 13.838 -7.368 3.340 1.00 80.31 114 ALA A O 1
ATOM 885 N N . ASP A 1 115 ? 14.296 -5.536 2.137 1.00 86.38 115 ASP A N 1
ATOM 886 C CA . ASP A 1 115 ? 12.891 -5.146 1.975 1.00 86.38 115 ASP A CA 1
ATOM 887 C C . ASP A 1 115 ? 12.123 -6.160 1.120 1.00 86.38 115 ASP A C 1
ATOM 889 O O . ASP A 1 115 ? 11.009 -6.554 1.468 1.00 86.38 115 ASP A O 1
ATOM 893 N N . TYR A 1 116 ? 12.739 -6.653 0.044 1.00 90.12 116 TYR A N 1
ATOM 894 C CA . TYR A 1 116 ? 12.184 -7.715 -0.785 1.00 90.12 116 TYR A CA 1
ATOM 895 C C . TYR A 1 116 ? 11.916 -8.992 0.025 1.00 90.12 116 TYR A C 1
ATOM 897 O O . TYR A 1 116 ? 10.788 -9.490 0.029 1.00 90.12 116 TYR A O 1
ATOM 905 N N . ARG A 1 117 ? 12.919 -9.494 0.768 1.00 92.81 117 ARG A N 1
ATOM 906 C CA . ARG A 1 117 ? 12.756 -10.679 1.636 1.00 92.81 117 ARG A CA 1
ATOM 907 C C . ARG A 1 117 ? 11.674 -10.458 2.693 1.00 92.81 117 ARG A C 1
ATOM 909 O O . ARG A 1 117 ? 10.839 -11.334 2.896 1.00 92.81 117 ARG A O 1
ATOM 916 N N . ASN A 1 118 ? 11.641 -9.281 3.312 1.00 93.81 118 ASN A N 1
ATOM 917 C CA . ASN A 1 118 ? 10.647 -8.938 4.323 1.00 93.81 118 ASN A CA 1
ATOM 918 C C . ASN A 1 118 ? 9.215 -8.921 3.769 1.00 93.81 118 ASN A C 1
ATOM 920 O O . ASN A 1 118 ? 8.306 -9.403 4.440 1.00 93.81 118 ASN A O 1
ATOM 924 N N . LYS A 1 119 ? 8.993 -8.414 2.548 1.00 94.94 119 LYS A N 1
ATOM 925 C CA . LYS A 1 119 ? 7.671 -8.449 1.894 1.00 94.94 119 LYS A CA 1
ATOM 926 C C . LYS A 1 119 ? 7.212 -9.882 1.614 1.00 94.94 119 LYS A C 1
ATOM 928 O O . LYS A 1 119 ? 6.051 -10.194 1.863 1.00 94.94 119 LYS A O 1
ATOM 933 N N . ARG A 1 120 ? 8.122 -10.765 1.182 1.00 96.25 120 ARG A N 1
ATOM 934 C CA . ARG A 1 120 ? 7.853 -12.206 1.000 1.00 96.25 120 ARG A CA 1
ATOM 935 C C . ARG A 1 120 ? 7.513 -12.893 2.334 1.00 96.25 120 ARG A C 1
ATOM 937 O O . ARG A 1 120 ? 6.466 -13.519 2.441 1.00 96.25 120 ARG A O 1
ATOM 944 N N . ALA A 1 121 ? 8.302 -12.670 3.385 1.00 96.19 121 ALA A N 1
ATOM 945 C CA . ALA A 1 121 ? 8.022 -13.215 4.718 1.00 96.19 121 ALA A CA 1
ATOM 946 C C . ALA A 1 121 ? 6.713 -12.669 5.335 1.00 96.19 121 ALA A C 1
ATOM 948 O O . ALA A 1 121 ? 5.994 -13.389 6.029 1.00 96.19 121 ALA A O 1
ATOM 949 N N . ALA A 1 122 ? 6.360 -11.407 5.071 1.00 96.94 122 ALA A N 1
ATOM 950 C CA . ALA A 1 122 ? 5.099 -10.813 5.518 1.00 96.94 122 ALA A CA 1
ATOM 951 C C . ALA A 1 122 ? 3.879 -11.374 4.759 1.00 96.94 122 ALA A C 1
ATOM 953 O O . ALA A 1 122 ? 2.833 -11.585 5.372 1.00 96.94 122 ALA A O 1
ATOM 954 N N . GLN A 1 123 ? 4.024 -11.674 3.463 1.00 97.50 123 GLN A N 1
ATOM 955 C CA . GLN A 1 123 ? 3.036 -12.411 2.663 1.00 97.50 123 GLN A CA 1
ATOM 956 C C . GLN A 1 123 ? 2.819 -13.829 3.225 1.00 97.50 123 GLN A C 1
ATOM 958 O O . GLN A 1 123 ? 1.683 -14.231 3.473 1.00 97.50 123 GLN A O 1
ATOM 963 N N . GLU A 1 124 ? 3.900 -14.567 3.499 1.00 96.94 124 GLU A N 1
ATOM 964 C CA . GLU A 1 124 ? 3.845 -15.893 4.135 1.00 96.94 124 GLU A CA 1
ATOM 965 C C . GLU A 1 124 ? 3.180 -15.834 5.518 1.00 96.94 124 GLU A C 1
ATOM 967 O O . GLU A 1 124 ? 2.323 -16.659 5.830 1.00 96.94 124 GLU A O 1
ATOM 972 N N . THR A 1 125 ? 3.501 -14.814 6.322 1.00 97.56 125 THR A N 1
ATOM 973 C CA . THR A 1 125 ? 2.885 -14.586 7.641 1.00 97.56 125 THR A CA 1
ATOM 974 C C . THR A 1 125 ? 1.390 -14.286 7.524 1.00 97.56 125 THR A C 1
ATOM 976 O O . THR A 1 125 ? 0.600 -14.829 8.297 1.00 97.56 125 THR A O 1
ATOM 979 N N . PHE A 1 126 ? 0.969 -13.470 6.550 1.00 98.00 126 PHE A N 1
ATOM 980 C CA . PHE A 1 126 ? -0.453 -13.237 6.289 1.00 98.00 126 PHE A CA 1
ATOM 981 C C . PHE A 1 126 ? -1.154 -14.549 5.917 1.00 98.00 126 PHE A C 1
ATOM 983 O O . PHE A 1 126 ? -2.183 -14.886 6.503 1.00 98.00 126 PHE A O 1
ATOM 990 N N . ALA A 1 127 ? -0.585 -15.320 4.987 1.00 97.69 127 ALA A N 1
ATOM 991 C CA . ALA A 1 127 ? -1.161 -16.586 4.546 1.00 97.69 127 ALA A CA 1
ATOM 992 C C . ALA A 1 127 ? -1.269 -17.608 5.693 1.00 97.69 127 ALA A C 1
ATOM 994 O O . ALA A 1 127 ? -2.322 -18.215 5.885 1.00 97.69 127 ALA A O 1
ATOM 995 N N . ALA A 1 128 ? -0.223 -17.743 6.511 1.00 97.88 128 ALA A N 1
ATOM 996 C CA . ALA A 1 128 ? -0.172 -18.675 7.636 1.00 97.88 128 ALA A CA 1
ATOM 997 C C . ALA A 1 128 ? -1.219 -18.402 8.734 1.00 97.88 128 ALA A C 1
ATOM 999 O O . ALA A 1 128 ? -1.571 -19.325 9.469 1.00 97.88 128 ALA A O 1
ATOM 1000 N N . ASN A 1 129 ? -1.738 -17.175 8.834 1.00 98.19 129 ASN A N 1
ATOM 1001 C CA . ASN A 1 129 ? -2.705 -16.795 9.867 1.00 98.19 129 ASN A CA 1
ATOM 1002 C C . ASN A 1 129 ? -4.118 -16.552 9.318 1.00 98.19 129 ASN A C 1
ATOM 1004 O O . ASN A 1 129 ? -5.094 -16.919 9.964 1.00 98.19 129 ASN A O 1
ATOM 1008 N N . PHE A 1 130 ? -4.251 -15.968 8.123 1.00 98.31 130 PHE A N 1
ATOM 1009 C CA . PHE A 1 130 ? -5.529 -15.437 7.641 1.00 98.31 130 PHE A CA 1
ATOM 1010 C C . PHE A 1 130 ? -6.075 -16.092 6.363 1.00 98.31 130 PHE A C 1
ATOM 1012 O O . PHE A 1 130 ? -7.269 -15.941 6.091 1.00 98.31 130 PHE A O 1
ATOM 1019 N N . ALA A 1 131 ? -5.264 -16.827 5.591 1.00 96.00 131 ALA A N 1
ATOM 1020 C CA . ALA A 1 131 ? -5.744 -17.515 4.387 1.00 96.00 131 ALA A CA 1
ATOM 1021 C C . ALA A 1 131 ? -6.623 -18.740 4.711 1.00 96.00 131 ALA A C 1
ATOM 1023 O O . ALA A 1 131 ? -6.779 -19.140 5.867 1.00 96.00 131 ALA A O 1
ATOM 1024 N N . ASP A 1 132 ? -7.211 -19.342 3.675 1.00 95.62 132 ASP A N 1
ATOM 1025 C CA . ASP A 1 132 ? -8.004 -20.582 3.761 1.00 95.62 132 ASP A CA 1
ATOM 1026 C C . ASP A 1 132 ? -9.185 -20.490 4.744 1.00 95.62 132 ASP A C 1
ATOM 1028 O O . ASP A 1 132 ? -9.503 -21.423 5.477 1.00 95.62 132 ASP A O 1
ATOM 1032 N N . GLY A 1 133 ? -9.818 -19.314 4.798 1.00 96.31 133 GLY A N 1
ATOM 1033 C CA . GLY A 1 133 ? -10.961 -19.031 5.670 1.00 96.31 133 GLY A CA 1
ATOM 1034 C C . GLY A 1 133 ? -10.608 -18.732 7.130 1.00 96.31 133 GLY A C 1
ATOM 1035 O O . GLY A 1 133 ? -11.469 -18.219 7.844 1.00 96.31 133 GLY A O 1
ATOM 1036 N N . ARG A 1 134 ? -9.356 -18.953 7.568 1.00 98.31 134 ARG A N 1
ATOM 1037 C CA . ARG A 1 134 ? -8.914 -18.698 8.953 1.00 98.31 134 ARG A CA 1
ATOM 1038 C C . ARG A 1 134 ? -9.220 -17.271 9.393 1.00 98.31 134 ARG A C 1
ATOM 1040 O O . ARG A 1 134 ? -9.896 -17.085 10.396 1.00 98.31 134 ARG A O 1
ATOM 1047 N N . GLY A 1 135 ? -8.833 -16.271 8.599 1.00 98.12 135 GLY A N 1
ATOM 1048 C CA . GLY A 1 135 ? -9.076 -14.863 8.925 1.00 98.12 135 GLY A CA 1
ATOM 1049 C C . GLY A 1 135 ? -10.562 -14.505 9.023 1.00 98.12 135 GLY A C 1
ATOM 1050 O O . GLY A 1 135 ? -10.926 -13.671 9.845 1.00 98.12 135 GLY A O 1
ATOM 1051 N N . GLY A 1 136 ? -11.427 -15.174 8.251 1.00 98.25 136 GLY A N 1
ATOM 1052 C CA . GLY A 1 136 ? -12.882 -15.050 8.387 1.00 98.25 136 GLY A CA 1
ATOM 1053 C C . GLY A 1 136 ? -13.369 -15.617 9.721 1.00 98.25 136 GLY A C 1
ATOM 1054 O O . GLY A 1 136 ? -14.029 -14.915 10.478 1.00 98.25 136 GLY A O 1
ATOM 1055 N N . ALA A 1 137 ? -12.936 -16.830 10.073 1.00 98.50 137 ALA A N 1
ATOM 1056 C CA . ALA A 1 137 ? -13.279 -17.454 11.349 1.00 98.50 137 ALA A CA 1
ATOM 1057 C C . ALA A 1 137 ? -12.797 -16.639 12.569 1.00 98.50 137 ALA A C 1
ATOM 1059 O O . ALA A 1 137 ? -13.526 -16.546 13.554 1.00 98.50 137 ALA A O 1
ATOM 1060 N N . MET A 1 138 ? -11.614 -16.011 12.505 1.00 98.62 138 MET A N 1
ATOM 1061 C CA . MET A 1 138 ? -11.133 -15.104 13.562 1.00 98.62 138 MET A CA 1
ATOM 1062 C C . MET A 1 138 ? -12.025 -13.858 13.703 1.00 98.62 138 MET A C 1
ATOM 1064 O O . MET A 1 138 ? -12.285 -13.406 14.821 1.00 98.62 138 MET A O 1
ATOM 1068 N N . VAL A 1 139 ? -12.493 -13.303 12.576 1.00 98.44 139 VAL A N 1
ATOM 1069 C CA . VAL A 1 139 ? -13.404 -12.147 12.536 1.00 98.44 139 VAL A CA 1
ATOM 1070 C C . VAL A 1 139 ? -14.769 -12.513 13.120 1.00 98.44 139 VAL A C 1
ATOM 1072 O O . VAL A 1 139 ? -15.241 -11.812 14.014 1.00 98.44 139 VAL A O 1
ATOM 1075 N N . ASP A 1 140 ? -15.355 -13.632 12.690 1.00 98.19 140 ASP A N 1
ATOM 1076 C CA . ASP A 1 140 ? -16.663 -14.115 13.156 1.00 98.19 140 ASP A CA 1
ATOM 1077 C C . ASP A 1 140 ? -16.662 -14.458 14.657 1.00 98.19 140 ASP A C 1
ATOM 1079 O O . ASP A 1 140 ? -17.665 -14.273 15.346 1.00 98.19 140 ASP A O 1
ATOM 1083 N N . GLN A 1 141 ? -15.526 -14.926 15.185 1.00 98.12 141 GLN A N 1
ATOM 1084 C CA . GLN A 1 141 ? -15.333 -15.226 16.609 1.00 98.12 141 GLN A CA 1
ATOM 1085 C C . GLN A 1 141 ? -14.946 -14.003 17.459 1.00 98.12 141 GLN A C 1
ATOM 1087 O O . GLN A 1 141 ? -14.809 -14.133 18.675 1.00 98.12 141 GLN A O 1
ATOM 1092 N N . GLY A 1 142 ? -14.745 -12.826 16.856 1.00 97.25 142 GLY A N 1
ATOM 1093 C CA . GLY A 1 142 ? -14.366 -11.613 17.584 1.00 97.25 142 GLY A CA 1
ATOM 1094 C C . GLY A 1 142 ? -12.988 -11.692 18.254 1.00 97.25 142 GLY A C 1
ATOM 1095 O O . GLY A 1 142 ? -12.803 -11.162 19.348 1.00 97.25 142 GLY A O 1
ATOM 1096 N N . GLN A 1 143 ? -12.005 -12.343 17.620 1.00 98.19 143 GLN A N 1
ATOM 1097 C CA . GLN A 1 143 ? -10.643 -12.522 18.156 1.00 98.19 143 GLN A CA 1
ATOM 1098 C C . GLN A 1 143 ? -9.795 -11.232 18.060 1.00 98.19 143 GLN A C 1
ATOM 1100 O O . GLN A 1 143 ? -8.704 -11.200 17.489 1.00 98.19 143 GLN A O 1
ATOM 1105 N N . HIS A 1 144 ? -10.315 -10.133 18.611 1.00 97.75 144 HIS A N 1
ATOM 1106 C CA . HIS A 1 144 ? -9.847 -8.767 18.371 1.00 97.75 144 HIS A CA 1
ATOM 1107 C C . HIS A 1 144 ? -8.366 -8.545 18.700 1.00 97.75 144 HIS A C 1
ATOM 1109 O O . HIS A 1 144 ? -7.623 -8.014 17.872 1.00 97.75 144 HIS A O 1
ATOM 1115 N N . ALA A 1 145 ? -7.921 -8.996 19.877 1.00 97.62 145 ALA A N 1
ATOM 1116 C CA . ALA A 1 145 ? -6.542 -8.828 20.328 1.00 97.62 145 ALA A CA 1
ATOM 1117 C C . ALA A 1 145 ? -5.544 -9.654 19.499 1.00 97.62 145 ALA A C 1
ATOM 1119 O O . ALA A 1 145 ? -4.446 -9.184 19.209 1.00 97.62 145 ALA A O 1
ATOM 1120 N N . GLU A 1 146 ? -5.927 -10.861 19.078 1.00 98.31 146 GLU A N 1
ATOM 1121 C CA . GLU A 1 146 ? -5.071 -11.736 18.272 1.00 98.31 146 GLU A CA 1
ATOM 1122 C C . GLU A 1 146 ? -4.914 -11.193 16.848 1.00 98.31 146 GLU A C 1
ATOM 1124 O O . GLU A 1 146 ? -3.790 -11.018 16.375 1.00 98.31 146 GLU A O 1
ATOM 1129 N N . ILE A 1 147 ? -6.026 -10.793 16.215 1.00 98.56 147 ILE A N 1
ATOM 1130 C CA . ILE A 1 147 ? -6.020 -10.101 14.920 1.00 98.56 147 ILE A CA 1
ATOM 1131 C C . ILE A 1 147 ? -5.144 -8.843 14.987 1.00 98.56 147 ILE A C 1
ATOM 1133 O O . ILE A 1 147 ? -4.308 -8.635 14.112 1.00 98.56 147 ILE A O 1
ATOM 1137 N N . ALA A 1 148 ? -5.301 -8.012 16.022 1.00 98.00 148 ALA A N 1
ATOM 1138 C CA . ALA A 1 148 ? -4.526 -6.782 16.175 1.00 98.00 148 ALA A CA 1
ATOM 1139 C C . ALA A 1 148 ? -3.013 -7.043 16.284 1.00 98.00 148 ALA A C 1
ATOM 1141 O O . ALA A 1 148 ? -2.233 -6.388 15.592 1.00 98.00 148 ALA A O 1
ATOM 1142 N N . ASN A 1 149 ? -2.602 -8.023 17.095 1.00 98.12 149 ASN A N 1
ATOM 1143 C CA . ASN A 1 149 ? -1.196 -8.402 17.262 1.00 98.12 149 ASN A CA 1
ATOM 1144 C C . ASN A 1 149 ? -0.580 -8.933 15.956 1.00 98.12 149 ASN A C 1
ATOM 1146 O O . ASN A 1 149 ? 0.535 -8.556 15.590 1.00 98.12 149 ASN A O 1
ATOM 1150 N N . LEU A 1 150 ? -1.310 -9.788 15.234 1.00 98.06 150 LEU A N 1
ATOM 1151 C CA . LEU A 1 150 ? -0.870 -10.356 13.957 1.00 98.06 150 LEU A CA 1
ATOM 1152 C C . LEU A 1 150 ? -0.770 -9.290 12.857 1.00 98.06 150 LEU A C 1
ATOM 1154 O O . LEU A 1 150 ? 0.227 -9.245 12.132 1.00 98.06 150 LEU A O 1
ATOM 1158 N N . LEU A 1 151 ? -1.760 -8.396 12.758 1.00 97.56 151 LEU A N 1
ATOM 1159 C CA . LEU A 1 151 ? -1.718 -7.270 11.825 1.00 97.56 151 LEU A CA 1
ATOM 1160 C C . LEU A 1 151 ? -0.554 -6.322 12.143 1.00 97.56 151 LEU A C 1
ATOM 1162 O O . LEU A 1 151 ? 0.186 -5.970 11.227 1.00 97.56 151 LEU A O 1
ATOM 1166 N N . ASP A 1 152 ? -0.338 -5.942 13.407 1.00 96.81 152 ASP A N 1
ATOM 1167 C CA . ASP A 1 152 ? 0.801 -5.098 13.799 1.00 96.81 152 ASP A CA 1
ATOM 1168 C C . ASP A 1 152 ? 2.146 -5.728 13.406 1.00 96.81 152 ASP A C 1
ATOM 1170 O O . ASP A 1 152 ? 3.001 -5.059 12.821 1.00 96.81 152 ASP A O 1
ATOM 1174 N N . GLY A 1 153 ? 2.308 -7.035 13.639 1.00 96.38 153 GLY A N 1
ATOM 1175 C CA . GLY A 1 153 ? 3.478 -7.793 13.195 1.00 96.38 153 GLY A CA 1
ATOM 1176 C C . GLY A 1 153 ? 3.718 -7.691 11.684 1.00 96.38 153 GLY A C 1
ATOM 1177 O O . GLY A 1 153 ? 4.825 -7.358 11.259 1.00 96.38 153 GLY A O 1
ATOM 1178 N N . ILE A 1 154 ? 2.674 -7.905 10.876 1.00 96.50 154 ILE A N 1
ATOM 1179 C CA . ILE A 1 154 ? 2.733 -7.836 9.405 1.00 96.50 154 ILE A CA 1
ATOM 1180 C C . ILE A 1 154 ? 3.055 -6.416 8.917 1.00 96.50 154 ILE A C 1
ATOM 1182 O O . ILE A 1 154 ? 3.935 -6.237 8.074 1.00 96.50 154 ILE A O 1
ATOM 1186 N N . PHE A 1 155 ? 2.395 -5.389 9.461 1.00 95.38 155 PHE A N 1
ATOM 1187 C CA . PHE A 1 155 ? 2.652 -3.995 9.084 1.00 95.38 155 PHE A CA 1
ATOM 1188 C C . PHE A 1 155 ? 4.084 -3.562 9.421 1.00 95.38 155 PHE A C 1
ATOM 1190 O O . PHE A 1 155 ? 4.731 -2.898 8.608 1.00 95.38 155 PHE A O 1
ATOM 1197 N N . ARG A 1 156 ? 4.599 -3.966 10.590 1.00 93.69 156 ARG A N 1
ATOM 1198 C CA . ARG A 1 156 ? 5.960 -3.650 11.050 1.00 93.69 156 ARG A CA 1
ATOM 1199 C C . ARG A 1 156 ? 7.064 -4.419 10.320 1.00 93.69 156 ARG A C 1
ATOM 1201 O O . ARG A 1 156 ? 8.220 -4.014 10.415 1.00 93.69 156 ARG A O 1
ATOM 1208 N N . ALA A 1 157 ? 6.742 -5.495 9.603 1.00 90.38 157 ALA A N 1
ATOM 1209 C CA . ALA A 1 157 ? 7.732 -6.279 8.867 1.00 90.38 157 ALA A CA 1
ATOM 1210 C C . ALA A 1 157 ? 8.274 -5.559 7.613 1.00 90.38 157 ALA A C 1
ATOM 1212 O O . ALA A 1 157 ? 9.407 -5.817 7.209 1.00 90.38 157 ALA A O 1
ATOM 1213 N N . THR A 1 158 ? 7.505 -4.654 6.993 1.00 87.19 158 THR A N 1
ATOM 1214 C CA . THR A 1 158 ? 7.822 -4.073 5.667 1.00 87.19 158 THR A CA 1
ATOM 1215 C C . THR A 1 158 ? 8.240 -2.597 5.725 1.00 87.19 158 THR A C 1
ATOM 1217 O O . THR A 1 158 ? 7.738 -1.848 6.561 1.00 87.19 158 THR A O 1
ATOM 1220 N N . ASN A 1 159 ? 9.068 -2.124 4.778 1.00 86.06 159 ASN A N 1
ATOM 1221 C CA . ASN A 1 159 ? 9.408 -0.692 4.648 1.00 86.06 159 ASN A CA 1
ATOM 1222 C C . ASN A 1 159 ? 8.498 0.059 3.649 1.00 86.06 159 ASN A C 1
ATOM 1224 O O . ASN A 1 159 ? 8.837 1.136 3.137 1.00 86.06 159 ASN A O 1
ATOM 1228 N N . VAL A 1 160 ? 7.321 -0.503 3.342 1.00 90.12 160 VAL A N 1
ATOM 1229 C CA . VAL A 1 160 ? 6.330 0.141 2.467 1.00 90.12 160 VAL A CA 1
ATOM 1230 C C . VAL A 1 160 ? 5.822 1.429 3.122 1.00 90.12 160 VAL A C 1
ATOM 1232 O O . VAL A 1 160 ? 5.839 2.486 2.481 1.00 90.12 160 VAL A O 1
ATOM 1235 N N . LEU A 1 161 ? 5.453 1.359 4.404 1.00 90.94 161 LEU A N 1
ATOM 1236 C CA . LEU A 1 161 ? 5.038 2.501 5.224 1.00 90.94 161 LEU A CA 1
ATOM 1237 C C . LEU A 1 161 ? 6.227 3.410 5.565 1.00 90.94 161 LEU A C 1
ATOM 1239 O O . LEU A 1 161 ? 7.358 2.959 5.738 1.00 90.94 161 LEU A O 1
ATOM 1243 N N . SER A 1 162 ? 5.963 4.706 5.724 1.00 87.69 162 SER A N 1
ATOM 1244 C CA . SER A 1 162 ? 6.900 5.610 6.397 1.00 87.69 162 SER A CA 1
ATOM 1245 C C . SER A 1 162 ? 6.970 5.327 7.912 1.00 87.69 162 SER A C 1
ATOM 1247 O O . SER A 1 162 ? 6.016 4.790 8.483 1.00 87.69 162 SER A O 1
ATOM 1249 N N . PRO A 1 163 ? 8.037 5.753 8.619 1.00 85.50 163 PRO A N 1
ATOM 1250 C CA . PRO A 1 163 ? 8.135 5.591 10.074 1.00 85.50 163 PRO A CA 1
ATOM 1251 C C . PRO A 1 163 ? 6.967 6.219 10.856 1.00 85.50 163 PRO A C 1
ATOM 1253 O O . PRO A 1 163 ? 6.580 5.711 11.909 1.00 85.50 163 PRO A O 1
ATOM 1256 N N . PHE A 1 164 ? 6.378 7.303 10.336 1.00 87.44 164 PHE A N 1
ATOM 1257 C CA . PHE A 1 164 ? 5.207 7.955 10.929 1.00 87.44 164 PHE A CA 1
ATOM 1258 C C . PHE A 1 164 ? 3.930 7.126 10.754 1.00 87.44 164 PHE A C 1
ATOM 1260 O O . PHE A 1 164 ? 3.165 6.984 11.705 1.00 87.44 164 PHE A O 1
ATOM 1267 N N . GLU A 1 165 ? 3.717 6.549 9.569 1.00 91.12 165 GLU A N 1
ATOM 1268 C CA . GLU A 1 165 ? 2.592 5.645 9.298 1.00 91.12 165 GLU A CA 1
ATOM 1269 C C . GLU A 1 165 ? 2.704 4.362 10.125 1.00 91.12 165 GLU A C 1
ATOM 1271 O O . GLU A 1 165 ? 1.728 3.963 10.751 1.00 91.12 165 GLU A O 1
ATOM 1276 N N . MET A 1 166 ? 3.898 3.765 10.211 1.00 91.81 166 MET A N 1
ATOM 1277 C CA . MET A 1 166 ? 4.147 2.582 11.046 1.00 91.81 166 MET A CA 1
ATOM 1278 C C . MET A 1 166 ? 3.813 2.868 12.516 1.00 91.81 166 MET A C 1
ATOM 1280 O O . MET A 1 166 ? 3.049 2.127 13.130 1.00 91.81 166 MET A O 1
ATOM 1284 N N . LYS A 1 167 ? 4.291 3.994 13.068 1.00 89.25 167 LYS A N 1
ATOM 1285 C CA . LYS A 1 167 ? 3.971 4.407 14.445 1.00 89.25 167 LYS A CA 1
ATOM 1286 C C . LYS A 1 167 ? 2.470 4.656 14.655 1.00 89.25 167 LYS A C 1
ATOM 1288 O O . LYS A 1 167 ? 1.956 4.366 15.737 1.00 89.25 167 LYS A O 1
ATOM 1293 N N . ALA A 1 168 ? 1.776 5.193 13.650 1.00 90.12 168 ALA A N 1
ATOM 1294 C CA . ALA A 1 168 ? 0.334 5.411 13.702 1.00 90.12 168 ALA A CA 1
ATOM 1295 C C . ALA A 1 168 ? -0.440 4.084 13.735 1.00 90.12 168 ALA A C 1
ATOM 1297 O O . ALA A 1 168 ? -1.271 3.904 14.620 1.00 90.12 168 ALA A O 1
ATOM 1298 N N . VAL A 1 169 ? -0.119 3.145 12.837 1.00 92.56 169 VAL A N 1
ATOM 1299 C CA . VAL A 1 169 ? -0.741 1.810 12.780 1.00 92.56 169 VAL A CA 1
ATOM 1300 C C . VAL A 1 169 ? -0.464 1.007 14.051 1.00 92.56 169 VAL A C 1
ATOM 1302 O O . VAL A 1 169 ? -1.398 0.487 14.653 1.00 92.56 169 VAL A O 1
ATOM 1305 N N . HIS A 1 170 ? 0.784 0.988 14.525 1.00 93.56 170 HIS A N 1
ATOM 1306 C CA . HIS A 1 170 ? 1.148 0.280 15.752 1.00 93.56 170 HIS A CA 1
ATOM 1307 C C . HIS A 1 170 ? 0.342 0.774 16.961 1.00 93.56 170 HIS A C 1
ATOM 1309 O O . HIS A 1 170 ? -0.256 -0.014 17.693 1.00 93.56 170 HIS A O 1
ATOM 1315 N N . LYS A 1 171 ? 0.234 2.099 17.143 1.00 92.31 171 LYS A N 1
ATOM 1316 C CA . LYS A 1 171 ? -0.573 2.669 18.231 1.00 92.31 171 LYS A CA 1
ATOM 1317 C C . LYS A 1 171 ? -2.081 2.459 18.032 1.00 92.31 171 LYS A C 1
ATOM 1319 O O . LYS A 1 171 ? -2.799 2.368 19.026 1.00 92.31 171 LYS A O 1
ATOM 1324 N N . ALA A 1 172 ? -2.556 2.375 16.790 1.00 92.19 172 ALA A N 1
ATOM 1325 C CA . ALA A 1 172 ? -3.948 2.061 16.489 1.00 92.19 172 ALA A CA 1
ATOM 1326 C C . ALA A 1 172 ? -4.321 0.626 16.893 1.00 92.19 172 ALA A C 1
ATOM 1328 O O . ALA A 1 172 ? -5.372 0.424 17.495 1.00 92.19 172 ALA A O 1
ATOM 1329 N N . PHE A 1 173 ? -3.452 -0.350 16.619 1.00 94.56 173 PHE A N 1
ATOM 1330 C CA . PHE A 1 173 ? -3.692 -1.757 16.953 1.00 94.56 173 PHE A CA 1
ATOM 1331 C C . PHE A 1 173 ? -3.371 -2.115 18.412 1.00 94.56 173 PHE A C 1
ATOM 1333 O O . PHE A 1 173 ? -3.957 -3.058 18.937 1.00 94.56 173 PHE A O 1
ATOM 1340 N N . ALA A 1 174 ? -2.535 -1.337 19.109 1.00 91.81 174 ALA A N 1
ATOM 1341 C CA . ALA A 1 174 ? -2.103 -1.604 20.489 1.00 91.81 174 ALA A CA 1
ATOM 1342 C C . ALA A 1 174 ? -3.229 -1.780 21.535 1.00 91.81 174 ALA A C 1
ATOM 1344 O O . ALA A 1 174 ? -2.969 -2.301 22.618 1.00 91.81 174 ALA A O 1
ATOM 1345 N N . LYS A 1 175 ? -4.469 -1.349 21.253 1.00 88.00 175 LYS A N 1
ATOM 1346 C CA . LYS A 1 175 ? -5.631 -1.585 22.134 1.00 88.00 175 LYS A CA 1
ATOM 1347 C C . LYS A 1 175 ? -6.237 -2.986 22.005 1.00 88.00 175 LYS A C 1
ATOM 1349 O O . LYS A 1 175 ? -6.972 -3.389 22.899 1.00 88.00 175 LYS A O 1
ATOM 1354 N N . GLY A 1 176 ? -5.966 -3.707 20.914 1.00 90.50 176 GLY A N 1
ATOM 1355 C CA . GLY A 1 176 ? -6.553 -5.025 20.663 1.00 90.50 176 GLY A CA 1
ATOM 1356 C C . GLY A 1 176 ? -8.076 -5.015 20.487 1.00 90.50 176 GLY A C 1
ATOM 1357 O O . GLY A 1 176 ? -8.721 -6.007 20.815 1.00 90.50 176 GLY A O 1
ATOM 1358 N N . ASP A 1 177 ? -8.654 -3.898 20.030 1.00 91.75 177 ASP A N 1
ATOM 1359 C CA . ASP A 1 177 ? -10.104 -3.708 19.927 1.00 91.75 177 ASP A CA 1
ATOM 1360 C C . ASP A 1 177 ? -10.690 -4.074 18.544 1.00 91.75 177 ASP A C 1
ATOM 1362 O O . ASP A 1 177 ? -9.991 -4.462 17.600 1.00 91.75 177 ASP A O 1
ATOM 1366 N N . GLU A 1 178 ? -12.018 -3.979 18.441 1.00 95.75 178 GLU A N 1
ATOM 1367 C CA . GLU A 1 178 ? -12.816 -4.349 17.267 1.00 95.75 178 GLU A CA 1
ATOM 1368 C C . GLU A 1 178 ? -12.387 -3.621 15.972 1.00 95.75 178 GLU A C 1
ATOM 1370 O O . GLU A 1 178 ? -12.637 -4.123 14.872 1.00 95.75 178 GLU A O 1
ATOM 1375 N N . ALA A 1 179 ? -11.716 -2.463 16.051 1.00 94.69 179 ALA A N 1
ATOM 1376 C CA . ALA A 1 179 ? -11.311 -1.711 14.864 1.00 94.69 179 ALA A CA 1
ATOM 1377 C C . ALA A 1 179 ? -10.316 -2.502 13.992 1.00 94.69 179 ALA A C 1
ATOM 1379 O O . ALA A 1 179 ? -10.452 -2.528 12.767 1.00 94.69 179 ALA A O 1
ATOM 1380 N N . SER A 1 180 ? -9.384 -3.237 14.609 1.00 94.94 180 SER A N 1
ATOM 1381 C CA . SER A 1 180 ? -8.451 -4.137 13.911 1.00 94.94 180 SER A CA 1
ATOM 1382 C C . SER A 1 180 ? -9.187 -5.269 13.184 1.00 94.94 180 SER A C 1
ATOM 1384 O O . SER A 1 180 ? -8.861 -5.617 12.049 1.00 94.94 180 SER A O 1
ATOM 1386 N N . THR A 1 181 ? -10.235 -5.808 13.816 1.00 97.75 181 THR A N 1
ATOM 1387 C CA . THR A 1 181 ? -11.097 -6.857 13.243 1.00 97.75 181 THR A CA 1
ATOM 1388 C C . THR A 1 181 ? -11.901 -6.341 12.055 1.00 97.75 181 THR A C 1
ATOM 1390 O O . THR A 1 181 ? -11.973 -7.017 11.031 1.00 97.75 181 THR A O 1
ATOM 1393 N N . LYS A 1 182 ? -12.431 -5.114 12.135 1.00 97.88 182 LYS A N 1
ATOM 1394 C CA . LYS A 1 182 ? -13.094 -4.443 11.006 1.00 97.88 182 LYS A CA 1
ATOM 1395 C C . LYS A 1 182 ? -12.144 -4.245 9.826 1.00 97.88 182 LYS A C 1
ATOM 1397 O O . LYS A 1 182 ? -12.528 -4.539 8.696 1.00 97.88 182 LYS A O 1
ATOM 1402 N N . VAL A 1 183 ? -10.903 -3.810 10.068 1.00 98.00 183 VAL A N 1
ATOM 1403 C CA . VAL A 1 183 ? -9.895 -3.674 9.001 1.00 98.00 183 VAL A CA 1
ATOM 1404 C C . VAL A 1 183 ? -9.606 -5.018 8.326 1.00 98.00 183 VAL A C 1
ATOM 1406 O O . VAL A 1 183 ? -9.633 -5.075 7.095 1.00 98.00 183 VAL A O 1
ATOM 1409 N N . LEU A 1 184 ? -9.407 -6.105 9.084 1.00 98.56 184 LEU A N 1
ATOM 1410 C CA . LEU A 1 184 ? -9.231 -7.442 8.499 1.00 98.56 184 LEU A CA 1
ATOM 1411 C C . LEU A 1 184 ? -10.474 -7.885 7.710 1.00 98.56 184 LEU A C 1
ATOM 1413 O O . LEU A 1 184 ? -10.357 -8.232 6.537 1.00 98.56 184 LEU A O 1
ATOM 1417 N N . GLY A 1 185 ? -11.665 -7.819 8.310 1.00 98.56 185 GLY A N 1
ATOM 1418 C CA . GLY A 1 185 ? -12.914 -8.269 7.688 1.00 98.56 185 GLY A CA 1
ATOM 1419 C C . GLY A 1 185 ? -13.221 -7.558 6.367 1.00 98.56 185 GLY A C 1
ATOM 1420 O O . GLY A 1 185 ? -13.490 -8.212 5.358 1.00 98.56 185 GLY A O 1
ATOM 1421 N N . PHE A 1 186 ? -13.102 -6.226 6.321 1.00 98.69 186 PHE A N 1
ATOM 1422 C CA . PHE A 1 186 ? -13.306 -5.480 5.074 1.00 98.69 186 PHE A CA 1
ATOM 1423 C C . PHE A 1 186 ? -12.171 -5.672 4.057 1.00 98.69 186 PHE A C 1
ATOM 1425 O O . PHE A 1 186 ? -12.438 -5.627 2.857 1.00 98.69 186 PHE A O 1
ATOM 1432 N N . THR A 1 187 ? -10.941 -5.957 4.500 1.00 98.62 187 THR A N 1
ATOM 1433 C CA . THR A 1 187 ? -9.850 -6.374 3.600 1.00 98.62 187 THR A CA 1
ATOM 1434 C C . THR A 1 187 ? -10.181 -7.704 2.923 1.00 98.62 187 THR A C 1
ATOM 1436 O O . THR A 1 187 ? -10.113 -7.798 1.699 1.00 98.62 187 THR A O 1
ATOM 1439 N N . LEU A 1 188 ? -10.603 -8.716 3.689 1.00 98.50 188 LEU A N 1
ATOM 1440 C CA . LEU A 1 188 ? -10.984 -10.029 3.156 1.00 98.50 188 LEU A CA 1
ATOM 1441 C C . LEU A 1 188 ? -12.187 -9.919 2.202 1.00 98.50 188 LEU A C 1
ATOM 1443 O O . LEU A 1 188 ? -12.169 -10.500 1.116 1.00 98.50 188 LEU A O 1
ATOM 1447 N N . ALA A 1 189 ? -13.192 -9.104 2.543 1.00 98.44 189 ALA A N 1
ATOM 1448 C CA . ALA A 1 189 ? -14.331 -8.826 1.667 1.00 98.44 189 ALA A CA 1
ATOM 1449 C C . ALA A 1 189 ? -13.918 -8.125 0.356 1.00 98.44 189 ALA A C 1
ATOM 1451 O O . ALA A 1 189 ? -14.411 -8.475 -0.720 1.00 98.44 189 ALA A O 1
ATOM 1452 N N . PHE A 1 190 ? -12.983 -7.168 0.418 1.00 98.56 190 PHE A N 1
ATOM 1453 C CA . PHE A 1 190 ? -12.408 -6.531 -0.769 1.00 98.56 190 PHE A CA 1
ATOM 1454 C C . PHE A 1 190 ? -11.616 -7.520 -1.635 1.00 98.56 190 PHE A C 1
ATOM 1456 O O . PHE A 1 190 ? -11.782 -7.531 -2.852 1.00 98.56 190 PHE A O 1
ATOM 1463 N N . MET A 1 191 ? -10.806 -8.392 -1.030 1.00 97.62 191 MET A N 1
ATOM 1464 C CA . MET A 1 191 ? -10.071 -9.429 -1.758 1.00 97.62 191 MET A CA 1
ATOM 1465 C C . MET A 1 191 ? -10.993 -10.447 -2.439 1.00 97.62 191 MET A C 1
ATOM 1467 O O . MET A 1 191 ? -10.668 -10.918 -3.531 1.00 97.62 191 MET A O 1
ATOM 1471 N N . ALA A 1 192 ? -12.118 -10.799 -1.813 1.00 97.38 192 ALA A N 1
ATOM 1472 C CA . ALA A 1 192 ? -13.096 -11.729 -2.374 1.00 97.38 192 ALA A CA 1
ATOM 1473 C C . ALA A 1 192 ? -13.859 -11.119 -3.563 1.00 97.38 192 ALA A C 1
ATOM 1475 O O . ALA A 1 192 ? -14.086 -11.798 -4.562 1.00 97.38 192 ALA A O 1
ATOM 1476 N N . ASN A 1 193 ? -14.224 -9.835 -3.482 1.00 97.19 193 ASN A N 1
ATOM 1477 C CA . ASN A 1 193 ? -14.940 -9.125 -4.541 1.00 97.19 193 ASN A CA 1
ATOM 1478 C C . ASN A 1 193 ? -14.440 -7.669 -4.666 1.00 97.19 193 ASN A C 1
ATOM 1480 O O . ASN A 1 193 ? -15.010 -6.774 -4.029 1.00 97.19 193 ASN A O 1
ATOM 1484 N N . PRO A 1 194 ? -13.379 -7.400 -5.452 1.00 97.44 194 PRO A N 1
ATOM 1485 C CA . PRO A 1 194 ? -12.762 -6.078 -5.530 1.00 97.44 194 PRO A CA 1
ATOM 1486 C C . PRO A 1 194 ? -13.611 -5.112 -6.363 1.00 97.44 194 PRO A C 1
ATOM 1488 O O . PRO A 1 194 ? -13.618 -5.145 -7.592 1.00 97.44 194 PRO A O 1
ATOM 1491 N N . THR A 1 195 ? -14.328 -4.222 -5.678 1.00 97.50 195 THR A N 1
ATOM 1492 C CA . THR A 1 195 ? -15.238 -3.237 -6.277 1.00 97.50 195 THR A CA 1
ATOM 1493 C C . THR A 1 195 ? -15.069 -1.873 -5.617 1.00 97.50 195 THR A C 1
ATOM 1495 O O . THR A 1 195 ? -14.503 -1.755 -4.529 1.00 97.50 195 THR A O 1
ATOM 1498 N N . ARG A 1 196 ? -15.666 -0.834 -6.215 1.00 97.69 196 ARG A N 1
ATOM 1499 C CA . ARG A 1 196 ? -15.758 0.503 -5.607 1.00 97.69 196 ARG A CA 1
ATOM 1500 C C . ARG A 1 196 ? -16.349 0.485 -4.194 1.00 97.69 196 ARG A C 1
ATOM 1502 O O . ARG A 1 196 ? -15.893 1.242 -3.340 1.00 97.69 196 ARG A O 1
ATOM 1509 N N . LEU A 1 197 ? -17.358 -0.356 -3.952 1.00 96.88 197 LEU A N 1
ATOM 1510 C CA . LEU A 1 197 ? -18.034 -0.437 -2.657 1.00 96.88 197 LEU A CA 1
ATOM 1511 C C . LEU A 1 197 ? -17.147 -1.109 -1.606 1.00 96.88 197 LEU A C 1
ATOM 1513 O O . LEU A 1 197 ? -16.921 -0.522 -0.550 1.00 96.88 197 LEU A O 1
ATOM 1517 N N . SER A 1 198 ? -16.602 -2.287 -1.910 1.00 98.38 198 SER A N 1
ATOM 1518 C CA . SER A 1 198 ? -15.755 -3.029 -0.970 1.00 98.38 198 SER A CA 1
ATOM 1519 C C . SER A 1 198 ? -14.430 -2.313 -0.693 1.00 98.38 198 SER A C 1
ATOM 1521 O O . SER A 1 198 ? -14.002 -2.254 0.459 1.00 98.38 198 SER A O 1
ATOM 1523 N N . PHE A 1 199 ? -13.837 -1.647 -1.693 1.00 98.56 199 PHE A N 1
ATOM 1524 C CA . PHE A 1 199 ? -12.686 -0.767 -1.469 1.00 98.56 199 PHE A CA 1
ATOM 1525 C C . PHE A 1 199 ? -13.039 0.402 -0.540 1.00 98.56 199 PHE A C 1
ATOM 1527 O O . PHE A 1 199 ? -12.295 0.685 0.397 1.00 98.56 199 PHE A O 1
ATOM 1534 N N . LYS A 1 200 ? -14.183 1.072 -0.763 1.00 96.56 200 LYS A N 1
ATOM 1535 C CA . LYS A 1 200 ? -14.633 2.166 0.112 1.00 96.56 200 LYS A CA 1
ATOM 1536 C C . LYS A 1 200 ? -14.805 1.680 1.552 1.00 96.56 200 LYS A C 1
ATOM 1538 O O . LYS A 1 200 ? -14.363 2.368 2.462 1.00 96.56 200 LYS A O 1
ATOM 1543 N N . GLN A 1 201 ? -15.416 0.515 1.762 1.00 97.62 201 GLN A N 1
ATOM 1544 C CA . GLN A 1 201 ? -15.612 -0.058 3.098 1.00 97.62 201 GLN A CA 1
ATOM 1545 C C . GLN A 1 201 ? -14.275 -0.356 3.800 1.00 97.62 201 GLN A C 1
ATOM 1547 O O . GLN A 1 201 ? -14.105 0.008 4.962 1.00 97.62 201 GLN A O 1
ATOM 1552 N N . MET A 1 202 ? -13.303 -0.930 3.084 1.00 98.44 202 MET A N 1
ATOM 1553 C CA . MET A 1 202 ? -11.942 -1.163 3.585 1.00 98.44 202 MET A CA 1
ATOM 1554 C C . MET A 1 202 ? -11.221 0.148 3.950 1.00 98.44 202 MET A C 1
ATOM 1556 O O . MET A 1 202 ? -10.653 0.261 5.036 1.00 98.44 202 MET A O 1
ATOM 1560 N N . ALA A 1 203 ? -11.289 1.167 3.087 1.00 96.50 203 ALA A N 1
ATOM 1561 C CA . ALA A 1 203 ? -10.699 2.481 3.347 1.00 96.50 203 ALA A CA 1
ATOM 1562 C C . ALA A 1 203 ? -11.372 3.207 4.532 1.00 96.50 203 ALA A C 1
ATOM 1564 O O . ALA A 1 203 ? -10.685 3.769 5.387 1.00 96.50 203 ALA A O 1
ATOM 1565 N N . GLU A 1 204 ? -12.705 3.148 4.631 1.00 92.88 204 GLU A N 1
ATOM 1566 C CA . GLU A 1 204 ? -13.478 3.716 5.743 1.00 92.88 204 GLU A CA 1
ATOM 1567 C C . GLU A 1 204 ? -13.101 3.039 7.074 1.00 92.88 204 GLU A C 1
ATOM 1569 O O . GLU A 1 204 ? -12.865 3.741 8.056 1.00 92.88 204 GLU A O 1
ATOM 1574 N N . ALA A 1 205 ? -12.940 1.710 7.104 1.00 95.94 205 ALA A N 1
ATOM 1575 C CA . ALA A 1 205 ? -12.499 0.976 8.295 1.00 95.94 205 ALA A CA 1
ATOM 1576 C C . ALA A 1 205 ? -11.098 1.403 8.766 1.00 95.94 205 ALA A C 1
ATOM 1578 O O . ALA A 1 205 ? -10.900 1.681 9.948 1.00 95.94 205 ALA A O 1
ATOM 1579 N N . VAL A 1 206 ? -10.143 1.558 7.841 1.00 95.75 206 VAL A N 1
ATOM 1580 C CA . VAL A 1 206 ? -8.812 2.114 8.149 1.00 95.75 206 VAL A CA 1
ATOM 1581 C C . VAL A 1 206 ? -8.910 3.561 8.647 1.00 95.75 206 VAL A C 1
ATOM 1583 O O . VAL A 1 206 ? -8.161 3.959 9.536 1.00 95.75 206 VAL A O 1
ATOM 1586 N N . SER A 1 207 ? -9.849 4.358 8.127 1.00 91.38 207 SER A N 1
ATOM 1587 C CA . SER A 1 207 ? -10.059 5.741 8.577 1.00 91.38 207 SER A CA 1
ATOM 1588 C C . SER A 1 207 ? -10.631 5.865 9.997 1.00 91.38 207 SER A C 1
ATOM 1590 O O . SER A 1 207 ? -10.483 6.919 10.614 1.00 91.38 207 SER A O 1
ATOM 1592 N N . GLN A 1 208 ? -11.245 4.795 10.515 1.00 90.56 208 GLN A N 1
ATOM 1593 C CA . GLN A 1 208 ? -11.815 4.712 11.864 1.00 90.56 208 GLN A CA 1
ATOM 1594 C C . GLN A 1 208 ? -10.818 4.200 12.917 1.00 90.56 208 GLN A C 1
ATOM 1596 O O . GLN A 1 208 ? -11.133 4.219 14.107 1.00 90.56 208 GLN A O 1
ATOM 1601 N N . LEU A 1 209 ? -9.616 3.771 12.511 1.00 89.56 209 LEU A N 1
ATOM 1602 C CA . LEU A 1 209 ? -8.560 3.363 13.438 1.00 89.56 209 LEU A CA 1
ATOM 1603 C C . LEU A 1 209 ? -8.131 4.520 14.369 1.00 89.56 209 LEU A C 1
ATOM 1605 O O . LEU A 1 209 ? -8.107 5.677 13.935 1.00 89.56 209 LEU A O 1
ATOM 1609 N N . PRO A 1 210 ? -7.726 4.245 15.628 1.00 86.06 210 PRO A N 1
ATOM 1610 C CA . PRO A 1 210 ? -7.278 5.283 16.556 1.00 86.06 210 PRO A CA 1
ATOM 1611 C C . PRO A 1 210 ? -6.096 6.111 16.018 1.00 86.06 210 PRO A C 1
ATOM 1613 O O . PRO A 1 210 ? -4.950 5.668 15.985 1.00 86.06 210 PRO A O 1
ATOM 1616 N N . ALA A 1 211 ? -6.360 7.368 15.652 1.00 78.88 211 ALA A N 1
ATOM 1617 C CA . ALA A 1 211 ? -5.373 8.289 15.075 1.00 78.88 211 ALA A CA 1
ATOM 1618 C C . ALA A 1 211 ? -4.414 8.926 16.111 1.00 78.88 211 ALA A C 1
ATOM 1620 O O . ALA A 1 211 ? -3.691 9.877 15.804 1.00 78.88 211 ALA A O 1
ATOM 1621 N N . ASP A 1 212 ? -4.373 8.400 17.339 1.00 75.25 212 ASP A N 1
ATOM 1622 C CA . ASP A 1 212 ? -3.570 8.911 18.460 1.00 75.25 212 ASP A CA 1
ATOM 1623 C C . ASP A 1 212 ? -2.048 8.827 18.211 1.00 75.25 212 ASP A C 1
ATOM 1625 O O . ASP A 1 212 ? -1.256 9.362 18.995 1.00 75.25 212 ASP A O 1
ATOM 1629 N N . GLY A 1 213 ? -1.620 8.086 17.182 1.00 64.19 213 GLY A N 1
ATOM 1630 C CA . GLY A 1 213 ? -0.222 7.941 16.757 1.00 64.19 213 GLY A CA 1
ATOM 1631 C C . GLY A 1 213 ? 0.149 8.709 15.484 1.00 64.19 213 GLY A C 1
ATOM 1632 O O . GLY A 1 213 ? 1.335 8.796 15.173 1.00 64.19 213 GLY A O 1
ATOM 1633 N N . GLY A 1 214 ? -0.829 9.268 14.763 1.00 77.75 214 GLY A N 1
ATOM 1634 C CA . GLY A 1 214 ? -0.638 9.926 13.469 1.00 77.75 214 GLY A CA 1
ATOM 1635 C C . GLY A 1 214 ? -1.774 9.639 12.481 1.00 77.75 214 GLY A C 1
ATOM 1636 O O . GLY A 1 214 ? -2.806 9.072 12.834 1.00 77.75 214 GLY A O 1
ATOM 1637 N N . LYS A 1 215 ? -1.590 10.039 11.216 1.00 83.12 215 LYS A N 1
ATOM 1638 C CA . LYS A 1 215 ? -2.579 9.814 10.151 1.00 83.12 215 LYS A CA 1
ATOM 1639 C C . LYS A 1 215 ? -2.581 8.340 9.725 1.00 83.12 215 LYS A C 1
ATOM 1641 O O . LYS A 1 215 ? -1.629 7.886 9.103 1.00 83.12 215 LYS A O 1
ATOM 1646 N N . VAL A 1 216 ? -3.679 7.638 10.010 1.00 88.88 216 VAL A N 1
ATOM 1647 C CA . VAL A 1 216 ? -3.914 6.234 9.612 1.00 88.88 216 VAL A CA 1
ATOM 1648 C C . VAL A 1 216 ? -4.547 6.088 8.221 1.00 88.88 216 VAL A C 1
ATOM 1650 O O . VAL A 1 216 ? -4.290 5.121 7.517 1.00 88.88 216 VAL A O 1
ATOM 1653 N N . HIS A 1 217 ? -5.343 7.066 7.775 1.00 93.44 217 HIS A N 1
ATOM 1654 C CA . HIS A 1 217 ? -6.016 7.010 6.473 1.00 93.44 217 HIS A CA 1
ATOM 1655 C C . HIS A 1 217 ? -5.084 7.456 5.332 1.00 93.44 217 HIS A C 1
ATOM 1657 O O . HIS A 1 217 ? -5.196 8.571 4.811 1.00 93.44 217 HIS A O 1
ATOM 1663 N N . THR A 1 218 ? -4.115 6.611 4.978 1.00 94.81 218 THR A N 1
ATOM 1664 C CA . THR A 1 218 ? -3.150 6.856 3.894 1.00 94.81 218 THR A CA 1
ATOM 1665 C C . THR A 1 218 ? -3.144 5.727 2.870 1.00 94.81 218 THR A C 1
ATOM 1667 O O . THR A 1 218 ? -3.581 4.609 3.139 1.00 94.81 218 THR A O 1
ATOM 1670 N N . TRP A 1 219 ? -2.631 6.029 1.677 1.00 97.31 219 TRP A N 1
ATOM 1671 C CA . TRP A 1 219 ? -2.509 5.069 0.585 1.00 97.31 219 TRP A CA 1
ATOM 1672 C C . TRP A 1 219 ? -1.714 3.804 0.954 1.00 97.31 219 TRP A C 1
ATOM 1674 O O . TRP A 1 219 ? -2.271 2.719 0.763 1.00 97.31 219 TRP A O 1
ATOM 1684 N N . PRO A 1 220 ? -0.501 3.889 1.546 1.00 96.38 220 PRO A N 1
ATOM 1685 C CA . PRO A 1 220 ? 0.226 2.705 1.996 1.00 96.38 220 PRO A CA 1
ATOM 1686 C C . PRO A 1 220 ? -0.572 1.853 2.983 1.00 96.38 220 PRO A C 1
ATOM 1688 O O . PRO A 1 220 ? -0.617 0.639 2.826 1.00 96.38 220 PRO A O 1
ATOM 1691 N N . ILE A 1 221 ? -1.247 2.468 3.962 1.00 96.75 221 ILE A N 1
ATOM 1692 C CA . ILE A 1 221 ? -1.958 1.724 5.010 1.00 96.75 221 ILE A CA 1
ATOM 1693 C C . ILE A 1 221 ? -3.186 0.996 4.441 1.00 96.75 221 ILE A C 1
ATOM 1695 O O . ILE A 1 221 ? -3.362 -0.192 4.699 1.00 96.75 221 ILE A O 1
ATOM 1699 N N . VAL A 1 222 ? -3.998 1.673 3.620 1.00 98.31 222 VAL A N 1
ATOM 1700 C CA . VAL A 1 222 ? -5.209 1.088 3.007 1.00 98.31 222 VAL A CA 1
ATOM 1701 C C . VAL A 1 222 ? -4.885 -0.052 2.034 1.00 98.31 222 VAL A C 1
ATOM 1703 O O . VAL A 1 222 ? -5.694 -0.958 1.861 1.00 98.31 222 VAL A O 1
ATOM 1706 N N . THR A 1 223 ? -3.719 -0.021 1.383 1.00 98.50 223 THR A N 1
ATOM 1707 C CA . THR A 1 223 ? -3.396 -0.940 0.276 1.00 98.50 223 THR A CA 1
ATOM 1708 C C . THR A 1 223 ? -2.358 -2.013 0.618 1.00 98.50 223 THR A C 1
ATOM 1710 O O . THR A 1 223 ? -2.187 -2.940 -0.172 1.00 98.50 223 THR A O 1
ATOM 1713 N N . LEU A 1 224 ? -1.709 -1.958 1.793 1.00 98.00 224 LEU A N 1
ATOM 1714 C CA . LEU A 1 224 ? -0.716 -2.963 2.199 1.00 98.00 224 LEU A CA 1
ATOM 1715 C C . LEU A 1 224 ? -1.324 -4.358 2.384 1.00 98.00 224 LEU A C 1
ATOM 1717 O O . LEU A 1 224 ? -0.765 -5.322 1.869 1.00 98.00 224 LEU A O 1
ATOM 1721 N N . LEU A 1 225 ? -2.438 -4.486 3.116 1.00 98.00 225 LEU A N 1
ATOM 1722 C CA . LEU A 1 225 ? -2.976 -5.813 3.431 1.00 98.00 225 LEU A CA 1
ATOM 1723 C C . LEU A 1 225 ? -3.443 -6.577 2.179 1.00 98.00 225 LEU A C 1
ATOM 1725 O O . LEU A 1 225 ? -2.989 -7.705 2.026 1.00 98.00 225 LEU A O 1
ATOM 1729 N N . PRO A 1 226 ? -4.228 -6.006 1.236 1.00 98.38 226 PRO A N 1
ATOM 1730 C CA . PRO A 1 226 ? -4.544 -6.700 -0.015 1.00 98.38 226 PRO A CA 1
ATOM 1731 C C . PRO A 1 226 ? -3.294 -7.115 -0.804 1.00 98.38 226 PRO A C 1
ATOM 1733 O O . PRO A 1 226 ? -3.254 -8.212 -1.348 1.00 98.38 226 PRO A O 1
ATOM 1736 N N . PHE A 1 227 ? -2.267 -6.259 -0.842 1.00 98.50 227 PHE A N 1
ATOM 1737 C CA . PHE A 1 227 ? -1.000 -6.520 -1.531 1.00 98.50 227 PHE A CA 1
ATOM 1738 C C . PHE A 1 227 ? -0.210 -7.689 -0.933 1.00 98.50 227 PHE A C 1
ATOM 1740 O O . PHE A 1 227 ? 0.278 -8.530 -1.678 1.00 98.50 227 PHE A O 1
ATOM 1747 N N . LEU A 1 228 ? -0.086 -7.759 0.395 1.00 97.56 228 LEU A N 1
ATOM 1748 C CA . LEU A 1 228 ? 0.606 -8.868 1.060 1.00 97.56 228 LEU A CA 1
ATOM 1749 C C . LEU A 1 228 ? -0.233 -10.149 1.079 1.00 97.56 228 LEU A C 1
ATOM 1751 O O . LEU A 1 228 ? 0.321 -11.241 1.088 1.00 97.56 228 LEU A O 1
ATOM 1755 N N . ALA A 1 229 ? -1.556 -10.029 1.086 1.00 97.38 229 ALA A N 1
ATOM 1756 C CA . ALA A 1 229 ? -2.455 -11.171 1.102 1.00 97.38 229 ALA A CA 1
ATOM 1757 C C . ALA A 1 229 ? -2.587 -11.849 -0.271 1.00 97.38 229 ALA A C 1
ATOM 1759 O O . ALA A 1 229 ? -2.731 -13.067 -0.345 1.00 97.38 229 ALA A O 1
ATOM 1760 N N . ASP A 1 230 ? -2.543 -11.067 -1.353 1.00 97.81 230 ASP A N 1
ATOM 1761 C CA . ASP A 1 230 ? -2.578 -11.564 -2.726 1.00 97.81 230 ASP A CA 1
ATOM 1762 C C . ASP A 1 230 ? -1.801 -10.629 -3.679 1.00 97.81 230 ASP A C 1
ATOM 1764 O O . ASP A 1 230 ? -2.390 -9.788 -4.380 1.00 97.81 230 ASP A O 1
ATOM 1768 N N . PRO A 1 231 ? -0.465 -10.786 -3.745 1.00 97.88 231 PRO A N 1
ATOM 1769 C CA . PRO A 1 231 ? 0.376 -9.974 -4.615 1.00 97.88 231 PRO A CA 1
ATOM 1770 C C . PRO A 1 231 ? 0.150 -10.275 -6.100 1.00 97.88 231 PRO A C 1
ATOM 1772 O O . PRO A 1 231 ? 0.665 -9.544 -6.937 1.00 97.88 231 PRO A O 1
ATOM 1775 N N . THR A 1 232 ? -0.618 -11.306 -6.477 1.00 98.00 232 THR A N 1
ATOM 1776 C CA . THR A 1 232 ? -0.921 -11.574 -7.895 1.00 98.00 232 THR A CA 1
ATOM 1777 C C . THR A 1 232 ? -1.942 -10.581 -8.461 1.00 98.00 232 THR A C 1
ATOM 1779 O O . THR A 1 232 ? -1.942 -10.307 -9.662 1.00 98.00 232 THR A O 1
ATOM 1782 N N . ARG A 1 233 ? -2.792 -9.998 -7.598 1.00 97.69 233 ARG A N 1
ATOM 1783 C CA . ARG A 1 233 ? -3.877 -9.083 -7.996 1.00 97.69 233 ARG A CA 1
ATOM 1784 C C . ARG A 1 233 ? -3.706 -7.644 -7.523 1.00 97.69 233 ARG A C 1
ATOM 1786 O O . ARG A 1 233 ? -4.184 -6.741 -8.213 1.00 97.69 233 ARG A O 1
ATOM 1793 N N . PHE A 1 234 ? -3.077 -7.418 -6.371 1.00 98.62 234 PHE A N 1
ATOM 1794 C CA . PHE A 1 234 ? -3.052 -6.113 -5.701 1.00 98.62 234 PHE A CA 1
ATOM 1795 C C . PHE A 1 234 ? -1.633 -5.571 -5.535 1.00 98.62 234 PHE A C 1
ATOM 1797 O O . PHE A 1 234 ? -0.701 -6.341 -5.350 1.00 98.62 234 PHE A O 1
ATOM 1804 N N . ILE A 1 235 ? -1.470 -4.244 -5.552 1.00 98.25 235 ILE A N 1
ATOM 1805 C CA . ILE A 1 235 ? -0.195 -3.558 -5.287 1.00 98.25 235 ILE A CA 1
ATOM 1806 C C . ILE A 1 235 ? -0.385 -2.508 -4.190 1.00 98.25 235 ILE A C 1
ATOM 1808 O O . ILE A 1 235 ? -1.387 -1.796 -4.186 1.00 98.25 235 ILE A O 1
ATOM 1812 N N . ALA A 1 236 ? 0.579 -2.371 -3.276 1.00 97.56 236 ALA A N 1
ATOM 1813 C CA . ALA A 1 236 ? 0.530 -1.302 -2.283 1.00 97.56 236 ALA A CA 1
ATOM 1814 C C . ALA A 1 236 ? 0.956 0.038 -2.906 1.00 97.56 236 ALA A C 1
ATOM 1816 O O . ALA A 1 236 ? 2.075 0.180 -3.411 1.00 97.56 236 ALA A O 1
ATOM 1817 N N . LEU A 1 237 ? 0.062 1.027 -2.853 1.00 96.62 237 LEU A N 1
ATOM 1818 C CA . LEU A 1 237 ? 0.233 2.346 -3.454 1.00 96.62 237 LEU A CA 1
ATOM 1819 C C . LEU A 1 237 ? 1.063 3.246 -2.529 1.00 96.62 237 LEU A C 1
ATOM 1821 O O . LEU A 1 237 ? 0.592 3.724 -1.497 1.00 96.62 237 LEU A O 1
ATOM 1825 N N . LYS A 1 238 ? 2.306 3.524 -2.931 1.00 92.50 238 LYS A N 1
ATOM 1826 C CA . LYS A 1 238 ? 3.183 4.524 -2.302 1.00 92.50 238 LYS A CA 1
ATOM 1827 C C . LYS A 1 238 ? 3.234 5.757 -3.212 1.00 92.50 238 LYS A C 1
ATOM 1829 O O . LYS A 1 238 ? 3.846 5.643 -4.277 1.00 92.50 238 LYS A O 1
ATOM 1834 N N . PRO A 1 239 ? 2.600 6.897 -2.854 1.00 88.12 239 PRO A N 1
ATOM 1835 C CA . PRO A 1 239 ? 2.320 7.996 -3.783 1.00 88.12 239 PRO A CA 1
ATOM 1836 C C . PRO A 1 239 ? 3.487 8.399 -4.685 1.00 88.12 239 PRO A C 1
ATOM 1838 O O . PRO A 1 239 ? 3.415 8.176 -5.887 1.00 88.12 239 PRO A O 1
ATOM 1841 N N . THR A 1 240 ? 4.610 8.845 -4.113 1.00 87.00 240 THR A N 1
ATOM 1842 C CA . THR A 1 240 ? 5.778 9.328 -4.870 1.00 87.00 240 THR A CA 1
ATOM 1843 C C . THR A 1 240 ? 6.299 8.324 -5.903 1.00 87.00 240 THR A C 1
ATOM 1845 O O . THR A 1 240 ? 6.619 8.709 -7.024 1.00 87.00 240 THR A O 1
ATOM 1848 N N . ASN A 1 241 ? 6.366 7.036 -5.553 1.00 88.75 241 ASN A N 1
ATOM 1849 C CA . ASN A 1 241 ? 6.876 5.997 -6.453 1.00 88.75 241 ASN A CA 1
ATOM 1850 C C . ASN A 1 241 ? 5.832 5.596 -7.506 1.00 88.75 241 ASN A C 1
ATOM 1852 O O . ASN A 1 241 ? 6.191 5.226 -8.621 1.00 88.75 241 ASN A O 1
ATOM 1856 N N . THR A 1 242 ? 4.547 5.670 -7.152 1.00 92.75 242 THR A N 1
ATOM 1857 C CA . THR A 1 242 ? 3.437 5.349 -8.058 1.00 92.75 242 THR A CA 1
ATOM 1858 C C . THR A 1 242 ? 3.273 6.452 -9.099 1.00 92.75 242 THR A C 1
ATOM 1860 O O . THR A 1 242 ? 3.257 6.151 -10.288 1.00 92.75 242 THR A O 1
ATOM 1863 N N . ASP A 1 243 ? 3.259 7.720 -8.674 1.00 90.38 243 ASP A N 1
ATOM 1864 C CA . ASP A 1 243 ? 3.215 8.900 -9.548 1.00 90.38 243 ASP A CA 1
ATOM 1865 C C . ASP A 1 243 ? 4.410 8.935 -10.513 1.00 90.38 243 ASP A C 1
ATOM 1867 O O . ASP A 1 243 ? 4.255 9.215 -11.701 1.00 90.38 243 ASP A O 1
ATOM 1871 N N . LEU A 1 244 ? 5.607 8.603 -10.015 1.00 90.06 244 LEU A N 1
ATOM 1872 C CA . LEU A 1 244 ? 6.821 8.505 -10.822 1.00 90.06 244 LEU A CA 1
ATOM 1873 C C . LEU A 1 244 ? 6.709 7.421 -11.903 1.00 90.06 244 LEU A C 1
ATOM 1875 O O . LEU A 1 244 ? 7.016 7.681 -13.066 1.00 90.06 244 LEU A O 1
ATOM 1879 N N . MET A 1 245 ? 6.263 6.216 -11.537 1.00 93.62 245 MET A N 1
ATOM 1880 C CA . MET A 1 245 ? 6.104 5.127 -12.502 1.00 93.62 245 MET A CA 1
ATOM 1881 C C . MET A 1 245 ? 5.004 5.435 -13.524 1.00 93.62 245 MET A C 1
ATOM 1883 O O . MET A 1 245 ? 5.189 5.213 -14.719 1.00 93.62 245 MET A O 1
ATOM 1887 N N . ALA A 1 246 ? 3.900 6.037 -13.082 1.00 92.94 246 ALA A N 1
ATOM 1888 C CA . ALA A 1 246 ? 2.834 6.486 -13.965 1.00 92.94 246 ALA A CA 1
ATOM 1889 C C . ALA A 1 246 ? 3.314 7.522 -14.982 1.00 92.94 246 ALA A C 1
ATOM 1891 O O . ALA A 1 246 ? 2.958 7.426 -16.153 1.00 92.94 246 ALA A O 1
ATOM 1892 N N . ALA A 1 247 ? 4.172 8.461 -14.575 1.00 90.19 247 ALA A N 1
ATOM 1893 C CA . ALA A 1 247 ? 4.781 9.407 -15.500 1.00 90.19 247 ALA A CA 1
ATOM 1894 C C . ALA A 1 247 ? 5.654 8.701 -16.558 1.00 90.19 247 ALA A C 1
ATOM 1896 O O . ALA A 1 247 ? 5.515 9.010 -17.740 1.00 90.19 247 ALA A O 1
ATOM 1897 N N . ARG A 1 248 ? 6.471 7.705 -16.173 1.00 90.69 248 ARG A N 1
ATOM 1898 C CA . ARG A 1 248 ? 7.281 6.902 -17.120 1.00 90.69 248 ARG A CA 1
ATOM 1899 C C . ARG A 1 248 ? 6.449 6.050 -18.077 1.00 90.69 248 ARG A C 1
ATOM 1901 O O . ARG A 1 248 ? 6.858 5.833 -19.213 1.00 90.69 248 ARG A O 1
ATOM 1908 N N . MET A 1 249 ? 5.292 5.572 -17.623 1.00 93.06 249 MET A N 1
ATOM 1909 C CA . MET A 1 249 ? 4.345 4.774 -18.413 1.00 93.06 249 MET A CA 1
ATOM 1910 C C . MET A 1 249 ? 3.297 5.620 -19.158 1.00 93.06 249 MET A C 1
ATOM 1912 O O . MET A 1 249 ? 2.452 5.063 -19.852 1.00 93.06 249 MET A O 1
ATOM 1916 N N . THR A 1 250 ? 3.312 6.951 -19.010 1.00 91.06 250 THR A N 1
ATOM 1917 C CA . THR A 1 250 ? 2.258 7.864 -19.506 1.00 91.06 250 THR A CA 1
ATOM 1918 C C . THR A 1 250 ? 0.840 7.466 -19.037 1.00 91.06 250 THR A C 1
ATOM 1920 O O . THR A 1 250 ? -0.157 7.669 -19.728 1.00 91.06 250 THR A O 1
ATOM 1923 N N . ALA A 1 251 ? 0.726 6.896 -17.833 1.00 91.81 251 ALA A N 1
ATOM 1924 C CA . ALA A 1 251 ? -0.537 6.460 -17.243 1.00 91.81 251 ALA A CA 1
ATOM 1925 C C . ALA A 1 251 ? -1.232 7.601 -16.473 1.00 91.81 251 ALA A C 1
ATOM 1927 O O . ALA A 1 251 ? -0.620 8.281 -15.649 1.00 91.81 251 ALA A O 1
ATOM 1928 N N . ASP A 1 252 ? -2.540 7.786 -16.685 1.00 91.12 252 ASP A N 1
ATOM 1929 C CA . ASP A 1 252 ? -3.355 8.682 -15.855 1.00 91.12 252 ASP A CA 1
ATOM 1930 C C . 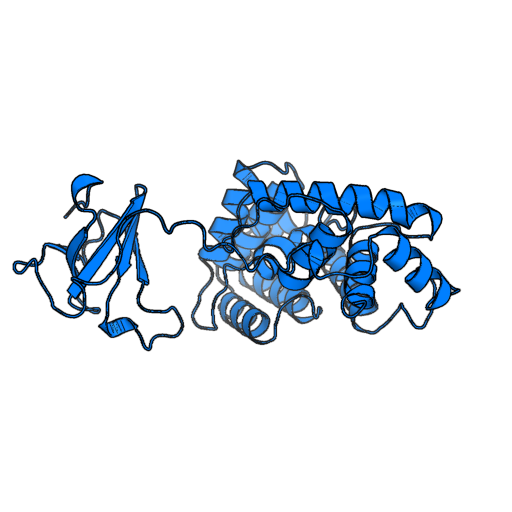ASP A 1 252 ? -3.853 7.954 -14.599 1.00 91.12 252 ASP A C 1
ATOM 1932 O O . ASP A 1 252 ? -4.852 7.232 -14.635 1.00 91.12 252 ASP A O 1
ATOM 1936 N N . LEU A 1 253 ? -3.166 8.172 -13.475 1.00 89.19 253 LEU A N 1
ATOM 1937 C CA . LEU A 1 253 ? -3.576 7.648 -12.169 1.00 89.19 253 LEU A CA 1
ATOM 1938 C C . LEU A 1 253 ? -4.860 8.272 -11.624 1.00 89.19 253 LEU A C 1
ATOM 1940 O O . LEU A 1 253 ? -5.374 7.757 -10.638 1.00 89.19 253 LEU A O 1
ATOM 1944 N N . LYS A 1 254 ? -5.353 9.397 -12.169 1.00 90.56 254 LYS A N 1
ATOM 1945 C CA . LYS A 1 254 ? -6.458 10.167 -11.560 1.00 90.56 254 LYS A CA 1
ATOM 1946 C C . LYS A 1 254 ? -6.220 10.411 -10.061 1.00 90.56 254 LYS A C 1
ATOM 1948 O O . LYS A 1 254 ? -7.105 10.189 -9.237 1.00 90.56 254 LYS A O 1
ATOM 1953 N N . TYR A 1 255 ? -4.982 10.761 -9.711 1.00 88.81 255 TYR A N 1
ATOM 1954 C CA . TYR A 1 255 ? -4.498 10.726 -8.333 1.00 88.81 255 TYR A CA 1
ATOM 1955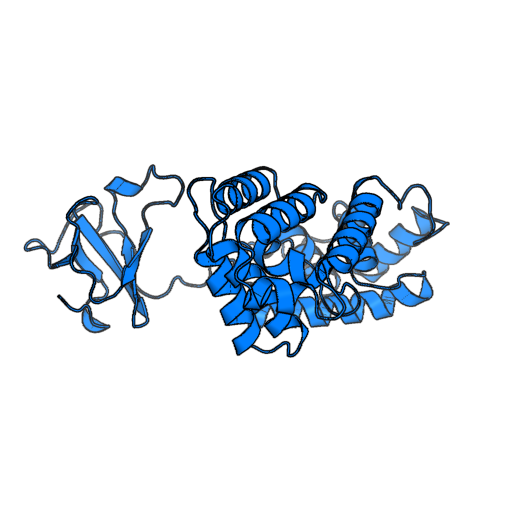 C C . TYR A 1 255 ? -5.205 11.741 -7.424 1.00 88.81 255 TYR A C 1
ATOM 1957 O O . TYR A 1 255 ? -5.155 12.948 -7.674 1.00 88.81 255 TYR A O 1
ATOM 1965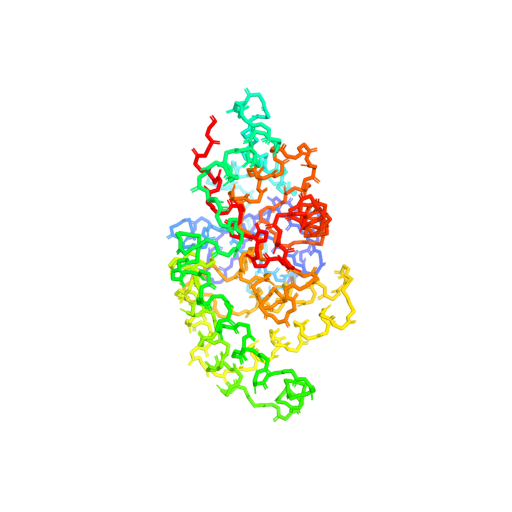 N N . ASP A 1 256 ? -5.777 11.241 -6.328 1.00 89.69 256 ASP A N 1
ATOM 1966 C CA . ASP A 1 256 ? -6.139 12.023 -5.145 1.00 89.69 256 ASP A CA 1
ATOM 1967 C C . ASP A 1 256 ? -5.247 11.625 -3.958 1.00 89.69 256 ASP A C 1
ATOM 1969 O O . ASP A 1 256 ? -4.811 10.482 -3.835 1.00 89.69 256 ASP A O 1
ATOM 1973 N N . THR A 1 257 ? -5.000 12.556 -3.037 1.00 83.81 257 THR A N 1
ATOM 1974 C CA . THR A 1 257 ? -4.269 12.288 -1.783 1.00 83.81 257 THR A CA 1
ATOM 1975 C C . THR A 1 257 ? -5.066 11.484 -0.747 1.00 83.81 257 THR A C 1
ATOM 1977 O O . THR A 1 257 ? -4.504 11.044 0.261 1.00 83.81 257 THR A O 1
ATOM 1980 N N . THR A 1 258 ? -6.366 11.311 -0.977 1.00 89.56 258 THR A N 1
ATOM 1981 C CA . THR A 1 258 ? -7.304 10.531 -0.170 1.00 89.56 258 THR A CA 1
ATOM 1982 C C . THR A 1 258 ? -7.545 9.176 -0.840 1.00 89.56 258 THR A C 1
ATOM 1984 O O . THR A 1 258 ? -7.904 9.156 -2.022 1.00 89.56 258 THR A O 1
ATOM 1987 N N . PRO A 1 259 ? -7.396 8.047 -0.121 1.00 94.31 259 PRO A N 1
ATOM 1988 C CA . PRO A 1 259 ? -7.710 6.724 -0.653 1.00 94.31 259 PRO A CA 1
ATOM 1989 C C . PRO A 1 259 ? -9.126 6.653 -1.241 1.00 94.31 259 PRO A C 1
ATOM 1991 O O . PRO A 1 259 ? -10.114 6.936 -0.566 1.00 94.31 259 PRO A O 1
ATOM 1994 N N . ASN A 1 260 ? -9.216 6.296 -2.521 1.00 95.94 260 ASN A N 1
ATOM 1995 C CA . ASN A 1 260 ? -10.460 6.222 -3.290 1.00 95.94 260 ASN A CA 1
ATOM 1996 C C . ASN A 1 260 ? -10.363 5.130 -4.374 1.00 95.94 260 ASN A C 1
ATOM 1998 O O . ASN A 1 260 ? -9.276 4.654 -4.695 1.00 95.94 260 ASN A O 1
ATOM 2002 N N . TRP A 1 261 ? -11.488 4.721 -4.957 1.00 97.44 261 TRP A N 1
ATOM 2003 C CA . TRP A 1 261 ? -11.470 3.641 -5.947 1.00 97.44 261 TRP A CA 1
ATOM 2004 C C . TRP A 1 261 ? -10.878 4.063 -7.295 1.00 97.44 261 TRP A C 1
ATOM 2006 O O . TRP A 1 261 ? -10.147 3.292 -7.907 1.00 97.44 261 TRP A O 1
ATOM 2016 N N . GLU A 1 262 ? -11.170 5.282 -7.750 1.00 96.69 262 GLU A N 1
ATOM 2017 C CA . GLU A 1 262 ? -10.777 5.781 -9.071 1.00 96.69 262 GLU A CA 1
ATOM 2018 C C . GLU A 1 262 ? -9.253 5.790 -9.258 1.00 96.69 262 GLU A C 1
ATOM 2020 O O . GLU A 1 262 ? -8.758 5.354 -10.299 1.00 96.69 262 GLU A O 1
ATOM 2025 N N . THR A 1 263 ? -8.517 6.241 -8.238 1.00 96.88 263 THR A N 1
ATOM 2026 C CA . THR A 1 263 ? -7.052 6.207 -8.222 1.00 96.88 263 THR A CA 1
ATOM 2027 C C . THR A 1 263 ? -6.516 4.785 -8.052 1.00 96.88 263 THR A C 1
ATOM 2029 O O . THR A 1 263 ? -5.533 4.422 -8.700 1.00 96.88 263 THR A O 1
ATOM 2032 N N . TYR A 1 264 ? -7.142 3.954 -7.206 1.00 98.44 264 TYR A N 1
ATOM 2033 C CA . TYR A 1 264 ? -6.622 2.609 -6.948 1.00 98.44 264 TYR A CA 1
ATOM 2034 C C . TYR A 1 264 ? -6.789 1.679 -8.150 1.00 98.44 264 TYR A C 1
ATOM 2036 O O . TYR A 1 264 ? -5.838 1.009 -8.531 1.00 98.44 264 TYR A O 1
ATOM 2044 N N . ASP A 1 265 ? -7.946 1.686 -8.812 1.00 98.19 265 ASP A N 1
ATOM 2045 C CA . ASP A 1 265 ? -8.162 0.920 -10.043 1.00 98.19 265 ASP A CA 1
ATOM 2046 C C . ASP A 1 265 ? -7.214 1.360 -11.175 1.00 98.19 265 ASP A C 1
ATOM 2048 O O . ASP A 1 265 ? -6.682 0.517 -11.901 1.00 98.19 265 ASP A O 1
ATOM 2052 N N . ALA A 1 266 ? -6.929 2.662 -11.299 1.00 97.44 266 ALA A N 1
ATOM 2053 C CA . ALA A 1 266 ? -5.932 3.153 -12.250 1.00 97.44 266 ALA A CA 1
ATOM 2054 C C . ALA A 1 266 ? -4.516 2.635 -11.922 1.00 97.44 266 ALA A C 1
ATOM 2056 O O . ALA A 1 266 ? -3.818 2.159 -12.820 1.00 97.44 266 ALA A O 1
ATOM 2057 N N . ALA A 1 267 ? -4.120 2.646 -10.644 1.00 98.06 267 ALA A N 1
ATOM 2058 C CA . ALA A 1 267 ? -2.847 2.086 -10.190 1.00 98.06 267 ALA A CA 1
ATOM 2059 C C . ALA A 1 267 ? -2.764 0.561 -10.400 1.00 98.06 267 ALA A C 1
ATOM 2061 O O . ALA A 1 267 ? -1.744 0.068 -10.876 1.00 98.06 267 ALA A O 1
ATOM 2062 N N . LEU A 1 268 ? -3.842 -0.184 -10.125 1.00 98.44 268 LEU A N 1
ATOM 2063 C CA . LEU A 1 268 ? -3.931 -1.627 -10.372 1.00 98.44 268 LEU A CA 1
ATOM 2064 C C . LEU A 1 268 ? -3.825 -1.960 -11.869 1.00 98.44 268 LEU A C 1
ATOM 2066 O O . LEU A 1 268 ? -3.143 -2.916 -12.235 1.00 98.44 268 LEU A O 1
ATOM 2070 N N . ARG A 1 269 ? -4.472 -1.179 -12.747 1.00 98.19 269 ARG A N 1
ATOM 2071 C CA . ARG A 1 269 ? -4.351 -1.333 -14.208 1.00 98.19 269 ARG A CA 1
ATOM 2072 C C . ARG A 1 269 ? -2.924 -1.066 -14.687 1.00 98.19 269 ARG A C 1
ATOM 2074 O O . ARG A 1 269 ? -2.374 -1.899 -15.397 1.00 98.19 269 ARG A O 1
ATOM 2081 N N . MET A 1 270 ? -2.310 0.033 -14.243 1.00 98.00 270 MET A N 1
ATOM 2082 C CA . MET A 1 270 ? -0.910 0.351 -14.547 1.00 98.00 270 MET A CA 1
ATOM 2083 C C . MET A 1 270 ? 0.042 -0.762 -14.084 1.00 98.00 270 MET A C 1
ATOM 2085 O O . MET A 1 270 ? 0.898 -1.194 -14.850 1.00 98.00 270 MET A O 1
ATOM 2089 N N . ALA A 1 271 ? -0.121 -1.252 -12.853 1.00 98.44 271 ALA A N 1
ATOM 2090 C CA . ALA A 1 271 ? 0.751 -2.273 -12.281 1.00 98.44 271 ALA A CA 1
ATOM 2091 C C . ALA A 1 271 ? 0.626 -3.632 -12.992 1.00 98.44 271 ALA A C 1
ATOM 2093 O O . ALA A 1 271 ? 1.636 -4.307 -13.170 1.00 98.44 271 ALA A O 1
ATOM 2094 N N . ARG A 1 272 ? -0.569 -4.005 -13.483 1.00 98.56 272 ARG A N 1
ATOM 2095 C CA . ARG A 1 272 ? -0.742 -5.185 -14.354 1.00 98.56 272 ARG A CA 1
ATOM 2096 C C . ARG A 1 272 ? -0.008 -5.045 -15.685 1.00 98.56 272 ARG A C 1
ATOM 2098 O O . ARG A 1 272 ? 0.771 -5.929 -16.017 1.00 98.56 272 ARG A O 1
ATOM 2105 N N . SER A 1 273 ? -0.158 -3.925 -16.394 1.00 98.25 273 SER A N 1
ATOM 2106 C CA . SER A 1 273 ? 0.597 -3.706 -17.640 1.00 98.25 273 SER A CA 1
ATOM 2107 C C . SER A 1 273 ? 2.111 -3.606 -17.413 1.00 98.25 273 SER A C 1
ATOM 2109 O O . SER A 1 273 ? 2.897 -3.961 -18.289 1.00 98.25 273 SER A O 1
ATOM 2111 N N . LEU A 1 274 ? 2.546 -3.168 -16.226 1.00 98.38 274 LEU A N 1
ATOM 2112 C CA . LEU A 1 274 ? 3.955 -3.212 -15.841 1.00 98.38 274 LEU A CA 1
ATOM 2113 C C . LEU A 1 274 ? 4.428 -4.650 -15.571 1.00 98.38 274 LEU A C 1
ATOM 2115 O O . LEU A 1 274 ? 5.498 -5.021 -16.043 1.00 98.38 274 LEU A O 1
ATOM 2119 N N . LEU A 1 275 ? 3.629 -5.478 -14.887 1.00 98.69 275 LEU A N 1
ATOM 2120 C CA . LEU A 1 275 ? 3.921 -6.903 -14.697 1.00 98.69 275 LEU A CA 1
ATOM 2121 C C . LEU A 1 275 ? 4.032 -7.636 -16.039 1.00 98.6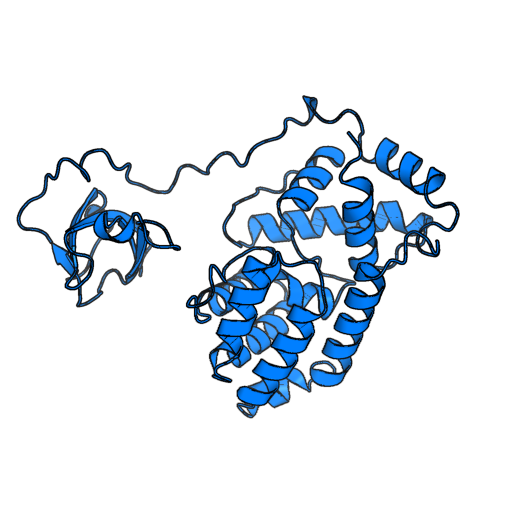9 275 LEU A C 1
ATOM 2123 O O . LEU A 1 275 ? 5.013 -8.335 -16.257 1.00 98.69 275 LEU A O 1
ATOM 2127 N N . GLU A 1 276 ? 3.089 -7.425 -16.960 1.00 98.31 276 GLU A N 1
ATOM 2128 C CA . GLU A 1 276 ? 3.124 -7.986 -18.321 1.00 98.31 276 GLU A CA 1
ATOM 2129 C C . GLU A 1 276 ? 4.432 -7.637 -19.052 1.00 98.31 276 GLU A C 1
ATOM 2131 O O . GLU A 1 276 ? 5.036 -8.497 -19.693 1.00 98.31 276 GLU A O 1
ATOM 2136 N N . ARG A 1 277 ? 4.915 -6.395 -18.903 1.00 97.50 277 ARG A N 1
ATOM 2137 C CA . ARG A 1 277 ? 6.169 -5.924 -19.512 1.00 97.50 277 ARG A CA 1
ATOM 2138 C C . ARG A 1 277 ? 7.430 -6.465 -18.820 1.00 97.50 277 ARG A C 1
ATOM 2140 O O . ARG A 1 277 ? 8.465 -6.591 -19.468 1.00 97.50 277 ARG A O 1
ATOM 2147 N N . LEU A 1 278 ? 7.356 -6.792 -17.528 1.00 98.50 278 LEU A N 1
ATOM 2148 C CA . LEU A 1 278 ? 8.466 -7.329 -16.727 1.00 98.50 278 LEU A CA 1
ATOM 2149 C C . LEU A 1 278 ? 8.495 -8.868 -16.662 1.00 98.50 278 LEU A C 1
ATOM 2151 O O . LEU A 1 278 ? 9.525 -9.443 -16.307 1.00 98.50 278 LEU A O 1
ATOM 2155 N N . ALA A 1 279 ? 7.408 -9.552 -17.020 1.00 98.25 279 ALA A N 1
ATOM 2156 C CA . ALA A 1 279 ? 7.312 -11.011 -16.999 1.00 98.25 279 ALA A CA 1
ATOM 2157 C C . ALA A 1 279 ? 8.379 -11.723 -17.866 1.00 98.25 279 ALA A C 1
ATOM 2159 O O . ALA A 1 279 ? 8.962 -12.695 -17.380 1.00 98.25 279 ALA A O 1
ATOM 2160 N N . PRO A 1 280 ? 8.762 -11.232 -19.070 1.00 98.00 280 PRO A N 1
ATOM 2161 C CA . PRO A 1 280 ? 9.895 -11.782 -19.831 1.00 98.00 280 PRO A CA 1
ATOM 2162 C C . PRO A 1 280 ? 11.249 -11.694 -19.106 1.00 98.00 280 PRO A C 1
ATOM 2164 O O . PRO A 1 28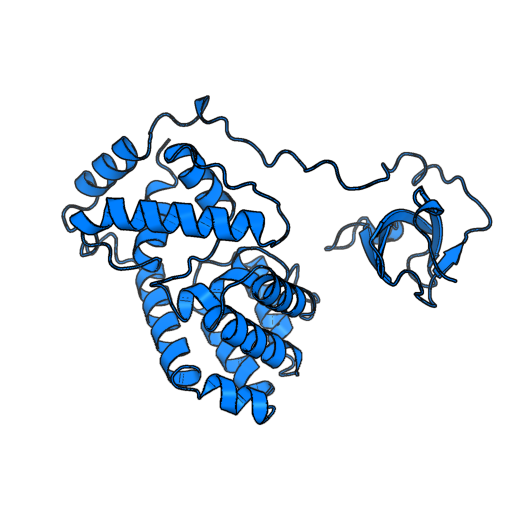0 ? 12.200 -12.378 -19.482 1.00 98.00 280 PRO A O 1
ATOM 2167 N N . LEU A 1 281 ? 11.351 -10.857 -18.068 1.00 97.75 281 LEU A N 1
ATOM 2168 C CA . LEU A 1 281 ? 12.536 -10.708 -17.222 1.00 97.75 281 LEU A CA 1
ATOM 2169 C C . LEU A 1 281 ? 12.466 -11.550 -15.938 1.00 97.75 281 LEU A C 1
ATOM 2171 O O . LEU A 1 281 ? 13.410 -11.537 -15.149 1.00 97.75 281 LEU A O 1
ATOM 2175 N N . GLY A 1 282 ? 11.375 -12.292 -15.732 1.00 97.75 282 GLY A N 1
ATOM 2176 C CA . GLY A 1 282 ? 11.175 -13.180 -14.589 1.00 97.75 282 GLY A CA 1
ATOM 2177 C C . GLY A 1 282 ? 10.345 -12.601 -13.442 1.00 97.75 282 GLY A C 1
ATOM 2178 O O . GLY A 1 282 ? 10.299 -13.239 -12.391 1.00 97.75 282 GLY A O 1
ATOM 2179 N N . ALA A 1 283 ? 9.694 -11.442 -13.618 1.00 98.31 283 ALA A N 1
ATOM 2180 C CA . ALA A 1 283 ? 8.710 -10.946 -12.652 1.00 98.31 283 ALA A CA 1
ATOM 2181 C C . ALA A 1 283 ? 7.478 -11.864 -12.606 1.00 98.31 283 ALA A C 1
ATOM 2183 O O . ALA A 1 283 ? 6.986 -12.308 -13.644 1.00 98.31 283 ALA A O 1
ATOM 2184 N N . LYS A 1 284 ? 6.977 -12.132 -11.400 1.00 97.50 284 LYS A N 1
ATOM 2185 C CA . LYS A 1 284 ? 5.895 -13.091 -11.131 1.00 97.50 284 LYS A CA 1
ATOM 2186 C C . LYS A 1 284 ? 4.638 -12.425 -10.587 1.00 97.50 284 LYS A C 1
ATOM 2188 O O . LYS A 1 284 ? 3.540 -12.907 -10.845 1.00 97.50 284 LYS A O 1
ATOM 2193 N N . ASP A 1 285 ? 4.793 -11.341 -9.830 1.00 98.56 285 ASP A N 1
ATOM 2194 C CA . ASP A 1 285 ? 3.694 -10.681 -9.125 1.00 98.56 285 ASP A CA 1
ATOM 2195 C C . ASP A 1 285 ? 4.000 -9.212 -8.769 1.00 98.56 285 ASP A C 1
ATOM 2197 O O . ASP A 1 285 ? 5.022 -8.639 -9.157 1.00 98.56 285 ASP A O 1
ATOM 2201 N N . MET A 1 286 ? 3.099 -8.573 -8.021 1.00 98.50 286 MET A N 1
ATOM 2202 C CA . MET A 1 286 ? 3.213 -7.162 -7.662 1.00 98.50 286 MET A CA 1
ATOM 2203 C C . MET A 1 286 ? 4.318 -6.858 -6.643 1.00 98.50 286 MET A C 1
ATOM 2205 O O . MET A 1 286 ? 4.678 -5.688 -6.505 1.00 98.50 2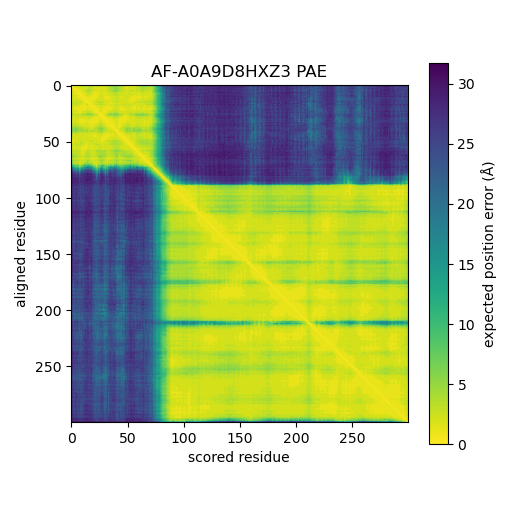86 MET A O 1
ATOM 2209 N N . ILE A 1 287 ? 4.881 -7.849 -5.932 1.00 97.94 287 ILE A N 1
ATOM 2210 C CA . ILE A 1 287 ? 6.062 -7.616 -5.081 1.00 97.94 287 ILE A CA 1
ATOM 2211 C C . ILE A 1 287 ? 7.275 -7.360 -5.983 1.00 97.94 287 ILE A C 1
ATOM 2213 O O . ILE A 1 287 ? 8.036 -6.427 -5.720 1.00 97.94 287 ILE A O 1
ATOM 2217 N N . ASP A 1 288 ? 7.391 -8.092 -7.094 1.00 98.25 288 ASP A N 1
ATOM 2218 C CA . ASP A 1 288 ? 8.420 -7.860 -8.113 1.00 98.25 288 ASP A CA 1
ATOM 2219 C C . ASP A 1 288 ? 8.209 -6.508 -8.817 1.00 98.25 288 ASP A C 1
ATOM 2221 O O . ASP A 1 288 ? 9.146 -5.715 -8.930 1.00 98.25 288 ASP A O 1
ATOM 2225 N N . VAL A 1 289 ? 6.967 -6.178 -9.201 1.00 98.25 289 VAL A N 1
ATOM 2226 C CA . VAL A 1 289 ? 6.624 -4.857 -9.772 1.00 98.25 289 VAL A CA 1
ATOM 2227 C C . VAL A 1 289 ? 6.998 -3.723 -8.817 1.00 98.25 289 VAL A C 1
ATOM 2229 O O . VAL A 1 289 ? 7.633 -2.748 -9.225 1.00 98.25 289 VAL A O 1
ATOM 2232 N N . GLN A 1 290 ? 6.652 -3.843 -7.532 1.00 96.88 290 GLN A N 1
ATOM 2233 C CA . GLN A 1 290 ? 6.997 -2.834 -6.536 1.00 96.88 290 GLN A CA 1
ATOM 2234 C C . GLN A 1 290 ? 8.518 -2.739 -6.330 1.00 96.88 290 GLN A C 1
ATOM 2236 O O . GLN A 1 290 ? 9.028 -1.633 -6.149 1.00 96.88 290 GLN A O 1
ATOM 2241 N N . GLN A 1 291 ? 9.255 -3.853 -6.395 1.00 95.94 291 GLN A N 1
ATOM 2242 C CA . GLN A 1 291 ? 10.718 -3.843 -6.308 1.00 95.94 291 GLN A CA 1
ATOM 2243 C C . GLN A 1 291 ? 11.350 -3.135 -7.516 1.00 95.94 291 GLN A C 1
ATOM 2245 O O . GLN A 1 291 ? 12.225 -2.290 -7.333 1.00 95.94 291 GLN A O 1
ATOM 2250 N N . PHE A 1 292 ? 10.851 -3.375 -8.733 1.00 96.88 292 PHE A N 1
ATOM 2251 C CA . PHE A 1 292 ? 11.263 -2.639 -9.933 1.00 96.88 292 PHE A CA 1
ATOM 2252 C C . PHE A 1 292 ? 10.981 -1.130 -9.808 1.00 96.88 292 PHE A C 1
ATOM 2254 O O . PHE A 1 292 ? 11.865 -0.303 -10.047 1.00 96.88 292 PHE A O 1
ATOM 2261 N N . MET A 1 293 ? 9.777 -0.751 -9.360 1.00 95.12 293 MET A N 1
ATOM 2262 C CA . MET A 1 293 ? 9.424 0.647 -9.066 1.00 95.12 293 MET A CA 1
ATOM 2263 C C . MET A 1 293 ? 10.333 1.271 -7.996 1.00 95.12 293 MET A C 1
ATOM 2265 O O . MET A 1 293 ? 10.619 2.466 -8.050 1.00 95.12 293 MET A O 1
ATOM 2269 N N . TRP A 1 294 ? 10.772 0.483 -7.012 1.00 91.94 294 TRP A N 1
ATOM 2270 C CA . TRP A 1 294 ? 11.637 0.929 -5.923 1.00 91.94 294 TRP A CA 1
ATOM 2271 C C . TRP A 1 294 ? 13.067 1.203 -6.388 1.00 91.94 294 TRP A C 1
ATOM 2273 O O . TRP A 1 294 ? 13.590 2.276 -6.079 1.00 91.94 294 TRP A O 1
ATOM 2283 N N . VAL A 1 295 ? 13.693 0.285 -7.134 1.00 92.19 295 VAL A N 1
ATOM 2284 C CA . VAL A 1 295 ? 15.097 0.439 -7.565 1.00 92.19 295 VAL A CA 1
ATOM 2285 C C . VAL A 1 295 ? 15.265 1.440 -8.704 1.00 92.19 295 VAL A C 1
ATOM 2287 O O . VAL A 1 295 ? 16.248 2.171 -8.732 1.00 92.19 295 VAL A O 1
ATOM 2290 N N . THR A 1 296 ? 14.270 1.572 -9.586 1.00 91.81 296 THR A N 1
ATOM 2291 C CA . THR A 1 296 ? 14.293 2.573 -10.667 1.00 91.81 296 THR A CA 1
ATOM 2292 C C . THR A 1 296 ? 13.910 3.983 -10.201 1.00 91.81 296 THR A C 1
ATOM 2294 O O . THR A 1 296 ? 13.853 4.901 -11.018 1.00 91.81 296 THR A O 1
ATOM 2297 N N . ARG A 1 297 ? 13.597 4.225 -8.919 1.00 86.81 297 ARG A N 1
ATOM 2298 C CA . ARG A 1 297 ? 13.017 5.518 -8.495 1.00 86.81 297 ARG A CA 1
ATOM 2299 C C . ARG A 1 297 ? 13.959 6.726 -8.647 1.00 86.81 297 ARG A C 1
ATOM 2301 O O . ARG A 1 297 ? 13.482 7.829 -8.880 1.00 86.81 297 ARG A O 1
ATOM 2308 N N . GLU A 1 298 ? 15.272 6.514 -8.547 1.00 79.06 298 GLU A N 1
ATOM 2309 C CA . GLU A 1 298 ? 16.289 7.579 -8.645 1.00 79.06 298 GLU A CA 1
ATOM 2310 C C . GLU A 1 298 ? 16.814 7.772 -10.087 1.00 79.06 298 GLU A C 1
ATOM 2312 O O . GLU A 1 298 ? 17.686 8.604 -10.332 1.00 79.06 298 GLU A O 1
ATOM 2317 N N . LEU A 1 299 ? 16.293 7.001 -11.051 1.00 79.94 299 LEU A N 1
ATOM 2318 C CA . LEU A 1 299 ? 16.612 7.118 -12.476 1.00 79.94 299 LEU A CA 1
ATOM 2319 C C . LEU A 1 299 ? 15.974 8.399 -13.055 1.00 79.94 299 LEU A C 1
ATOM 2321 O O . LEU A 1 299 ? 14.781 8.405 -13.374 1.00 79.94 299 LEU A O 1
ATOM 2325 N N . ASN A 1 300 ? 16.752 9.482 -13.139 1.00 58.62 300 ASN A N 1
ATOM 2326 C CA . ASN A 1 300 ? 16.326 10.783 -13.680 1.00 58.62 300 ASN A CA 1
ATOM 2327 C C . ASN A 1 300 ? 16.329 10.775 -15.208 1.00 58.62 300 ASN A C 1
ATOM 2329 O O . ASN A 1 300 ? 17.445 10.810 -15.762 1.00 58.62 300 ASN A O 1
#

Solvent-accessible surface area (backbone atoms only — not comparable to full-atom values): 16174 Å² total; per-residue (Å²): 89,74,66,52,74,88,47,51,60,41,33,29,34,31,88,82,56,41,56,26,32,28,23,33,60,59,86,70,29,26,36,32,38,18,71,82,28,52,91,39,100,76,42,32,57,46,82,41,52,28,60,38,83,57,43,45,78,39,95,58,79,75,45,90,82,54,68,79,55,81,60,52,77,78,71,77,72,75,63,83,70,73,46,66,89,75,49,77,47,43,52,65,51,52,46,56,52,46,50,70,74,27,79,53,38,75,72,17,72,85,68,59,42,69,58,55,51,28,45,53,53,29,21,52,53,41,45,78,60,36,44,94,59,40,40,55,54,39,45,79,69,62,44,16,46,60,50,12,54,53,50,42,52,42,58,70,51,38,75,78,50,53,75,58,42,45,46,6,49,44,55,35,29,72,74,28,44,63,55,40,30,46,33,50,50,29,39,53,49,17,70,76,51,78,42,63,65,32,46,48,50,23,41,51,34,37,55,66,40,51,52,90,43,35,75,43,64,34,43,37,62,60,26,38,60,49,17,39,67,39,27,80,78,30,57,55,44,45,66,74,52,48,55,51,49,26,49,32,66,73,48,78,39,69,74,62,90,58,77,52,50,69,29,48,56,34,46,44,53,51,50,50,59,47,36,67,71,36,35,92,55,58,43,84,34,34,64,47,43,50,49,52,44,58,73,51,62,81,68,93

Foldseek 3Di:
DADDQVQWQFWKQFPPLGIWGFAGDDPQWTWIFRPSCCPPLVHRIDIDGRPDPRIDGDPDGDDPVSNPDHHDDPPFPPPPCPDLVNAPAFPVNLVVVQCVVAVLQLHGPVLCDQQLVLLLVLLVLCCVQCPPCNLVVCLVVQQQLVLLVSVLVSLVSHPLDDPLLNQQSNVLSVVSHCLSSQLSVLLVVCLVPPDQVSLVSNLVSQCPGPRPSHHRNFQQNSQSSNCSNDQAQGARDDPLLLSQNCSSHVFDLVDGRGRGDSNRVSSSVSLVVQQVVCVVSPRDGNSSSVSSSVVSSPND

Sequence (300 aa):
MVLTPNDVGILVEHTVWKRGKVIEILSPYAIIHFPSLANSPQGPQRKLREDAPQLTKSSVQSDPELDGVEVGPAKPKKGSKRKVKDLANGIDDAVAWFEQTYPGKFADEKLIDADYRNKRAAQETFAANFADGRGGAMVDQGQHAEIANLLDGIFRATNVLSPFEMKAVHKAFAKGDEASTKVLGFTLAFMANPTRLSFKQMAEAVSQLPADGGKVHTWPIVTLLPFLADPTRFIALKPTNTDLMAARMTADLKYDTTPNWETYDAALRMARSLLERLAPLGAKDMIDVQQFMWVTRELN